Protein AF-A0AA36G6K1-F1 (afdb_monomer_lite)

Organism: NCBI:txid96644

InterPro domains:
  IPR006600 HTH CenpB-type DNA-binding domain [SM00674] (149-211)

Secondary structure (DSSP, 8-state):
--HHHHHHHHHHHH------PPPPHHHHHHHHHHHHHHHHHHTT-EEEEEEEE---S------TT--TT----------STTEEEETTEEEEHHHHHHHHHHHH-STTSS--HHHHHHH-TT--SHHHHHHHHHHHH-HHHHHHHHHHHHHHHHHHHHHHHHHHTT----HHHHHHHHHHHIIIII--TT----HHHHHHHHHHHT--EEEEEEEEEHHHHHTHHHHHHHHHHHHHHHHHHHHHTTS-PPP--THHHHHHHHHHHHHHHHHHHHHTS-------

Structure (mmCIF, N/CA/C/O backbone):
data_AF-A0AA36G6K1-F1
#
_entry.id   AF-A0AA36G6K1-F1
#
loop_
_atom_site.group_PDB
_atom_site.id
_atom_site.type_symbol
_atom_site.label_atom_id
_atom_site.label_alt_id
_atom_site.label_comp_id
_atom_site.label_asym_id
_atom_site.label_entity_id
_atom_site.label_seq_id
_atom_site.pdbx_PDB_ins_code
_atom_site.Cartn_x
_atom_site.Cartn_y
_atom_site.Cartn_z
_atom_site.occupancy
_atom_site.B_iso_or_equiv
_atom_site.auth_seq_id
_atom_site.auth_comp_id
_atom_site.auth_asym_id
_atom_site.auth_atom_id
_atom_site.pdbx_PDB_model_num
ATOM 1 N N . MET A 1 1 ? -16.589 -18.012 19.004 1.00 60.47 1 MET A N 1
ATOM 2 C CA . MET A 1 1 ? -15.178 -17.792 19.412 1.00 60.47 1 MET A CA 1
ATOM 3 C C . MET A 1 1 ? -15.032 -18.172 20.880 1.00 60.47 1 MET A C 1
ATOM 5 O O . MET A 1 1 ? -15.949 -17.884 21.631 1.00 60.47 1 MET A O 1
ATOM 9 N N . SER A 1 2 ? -13.943 -18.830 21.296 1.00 74.25 2 SER A N 1
ATOM 10 C CA . SER A 1 2 ? -13.734 -19.207 22.708 1.00 74.25 2 SER A CA 1
ATOM 11 C C . SER A 1 2 ? -12.810 -18.200 23.392 1.00 74.25 2 SER A C 1
ATOM 13 O O . SER A 1 2 ? -11.667 -18.039 22.963 1.00 74.25 2 SER A O 1
ATOM 15 N N . ALA A 1 3 ? -13.283 -17.553 24.462 1.00 76.06 3 ALA A N 1
ATOM 16 C CA . ALA A 1 3 ? -12.512 -16.568 25.227 1.00 76.06 3 ALA A CA 1
ATOM 17 C C . ALA A 1 3 ? -11.201 -17.151 25.783 1.00 76.06 3 ALA A C 1
ATOM 19 O O . ALA A 1 3 ? -10.181 -16.467 25.853 1.00 76.06 3 ALA A O 1
ATOM 20 N N . ARG A 1 4 ? -11.206 -18.449 26.103 1.00 78.56 4 ARG A N 1
ATOM 21 C CA . ARG A 1 4 ? -10.038 -19.185 26.597 1.00 78.56 4 ARG A CA 1
ATOM 22 C C . ARG A 1 4 ? -8.901 -19.248 25.574 1.00 78.56 4 ARG A C 1
ATOM 24 O O . ARG A 1 4 ? -7.759 -19.003 25.937 1.00 78.56 4 ARG A O 1
ATOM 31 N N . LYS A 1 5 ? -9.218 -19.475 24.294 1.00 80.88 5 LYS A N 1
ATOM 32 C CA . LYS A 1 5 ? -8.217 -19.477 23.210 1.00 80.88 5 LYS A CA 1
ATOM 33 C C . LYS A 1 5 ? -7.595 -18.092 22.992 1.00 80.88 5 LYS A C 1
ATOM 35 O O . LYS A 1 5 ? -6.415 -17.992 22.677 1.00 80.88 5 LYS A O 1
ATOM 40 N N . ILE A 1 6 ? -8.379 -17.027 23.177 1.00 81.12 6 ILE A N 1
ATOM 41 C CA . ILE A 1 6 ? -7.889 -15.643 23.077 1.00 81.12 6 ILE A CA 1
ATOM 42 C C . ILE A 1 6 ? -6.927 -15.347 24.231 1.00 81.12 6 ILE A C 1
ATOM 44 O O . ILE A 1 6 ? -5.839 -14.830 24.001 1.00 81.12 6 ILE A O 1
ATOM 48 N N . LEU A 1 7 ? -7.295 -15.727 25.457 1.00 83.12 7 LEU A N 1
ATOM 49 C CA . LEU A 1 7 ? -6.427 -15.594 26.628 1.00 83.12 7 LEU A CA 1
ATOM 50 C C . LEU A 1 7 ? -5.113 -16.363 26.461 1.00 83.12 7 LEU A C 1
ATOM 52 O O . LEU A 1 7 ? -4.061 -15.809 26.751 1.00 83.12 7 LEU A O 1
ATOM 56 N N . GLU A 1 8 ? -5.151 -17.594 25.947 1.00 84.38 8 GLU A N 1
ATOM 57 C CA . GLU A 1 8 ? -3.937 -18.368 25.651 1.00 84.38 8 GLU A CA 1
ATOM 58 C C . GLU A 1 8 ? -3.030 -17.657 24.635 1.00 84.38 8 GLU A C 1
ATOM 60 O O . GLU A 1 8 ? -1.816 -17.602 24.830 1.00 84.38 8 GLU A O 1
ATOM 65 N N . SER A 1 9 ? -3.603 -17.055 23.586 1.00 83.00 9 SER A N 1
ATOM 66 C CA . SER A 1 9 ? -2.832 -16.276 22.610 1.00 83.00 9 SER A CA 1
ATOM 67 C C . SER A 1 9 ? -2.217 -15.017 23.226 1.00 83.00 9 SER A C 1
ATOM 69 O O . SER A 1 9 ? -1.042 -14.744 23.001 1.00 83.00 9 SER A O 1
ATOM 71 N N . LEU A 1 10 ? -2.981 -14.276 24.035 1.00 83.75 10 LEU A N 1
ATOM 72 C CA . LEU A 1 10 ? -2.497 -13.067 24.708 1.00 83.75 10 LEU A CA 1
ATOM 73 C C . LEU A 1 10 ? -1.396 -13.385 25.724 1.00 83.75 10 LEU A C 1
ATOM 75 O O . LEU A 1 10 ? -0.400 -12.675 25.790 1.00 83.75 10 LEU A O 1
ATOM 79 N N . VAL A 1 11 ? -1.533 -14.475 26.483 1.00 87.06 11 VAL A N 1
ATOM 80 C CA . VAL A 1 11 ? -0.487 -14.938 27.407 1.00 87.06 11 VAL A CA 1
ATOM 81 C C . VAL A 1 11 ? 0.770 -15.355 26.643 1.00 87.06 11 VAL A C 1
ATOM 83 O O . VAL A 1 11 ? 1.875 -15.098 27.109 1.00 87.06 11 VAL A O 1
ATOM 86 N N . ARG A 1 12 ? 0.634 -15.956 25.454 1.00 83.94 12 ARG A N 1
ATOM 87 C CA . ARG A 1 12 ? 1.785 -16.285 24.601 1.00 83.94 12 ARG A CA 1
ATOM 88 C C . ARG A 1 12 ? 2.519 -15.037 24.105 1.00 83.94 12 ARG A C 1
ATOM 90 O O . ARG A 1 12 ? 3.733 -15.076 23.951 1.00 83.94 12 ARG A O 1
ATOM 97 N N . GLU A 1 13 ? 1.786 -13.967 23.825 1.00 84.50 13 GLU A N 1
ATOM 98 C CA . GLU A 1 13 ? 2.323 -12.745 23.221 1.00 84.50 13 GLU A CA 1
ATOM 99 C C . GLU A 1 13 ? 2.890 -11.764 24.256 1.00 84.50 13 GLU A C 1
ATOM 101 O O . GLU A 1 13 ? 3.957 -11.195 24.045 1.00 84.50 13 GLU A O 1
ATOM 106 N N . PHE A 1 14 ? 2.220 -11.616 25.400 1.00 83.44 14 PHE A N 1
ATOM 107 C CA . PHE A 1 14 ? 2.573 -10.643 26.440 1.00 83.44 14 PHE A CA 1
ATOM 108 C C . PHE A 1 14 ? 3.149 -11.275 27.718 1.00 83.44 14 PHE A C 1
ATOM 110 O O . PHE A 1 14 ? 3.616 -10.557 28.601 1.00 83.44 14 PHE A O 1
ATOM 117 N N . GLY A 1 15 ? 3.144 -12.607 27.828 1.00 82.38 15 GLY A N 1
ATOM 118 C CA . GLY A 1 15 ? 3.624 -13.334 29.002 1.00 82.38 15 GLY A CA 1
ATOM 119 C C . GLY A 1 15 ? 2.689 -13.247 30.213 1.00 82.38 15 GLY A C 1
ATOM 120 O O . GLY A 1 15 ? 1.546 -12.793 30.134 1.00 82.38 15 GLY A O 1
ATOM 121 N N . THR A 1 16 ? 3.181 -13.708 31.364 1.00 80.06 16 THR A N 1
ATOM 122 C CA . THR A 1 16 ? 2.502 -13.583 32.663 1.00 80.06 16 THR A CA 1
ATOM 123 C C . THR A 1 16 ? 3.294 -12.664 33.579 1.00 80.06 16 THR A C 1
ATOM 125 O O . THR A 1 16 ? 4.510 -12.819 33.699 1.00 80.06 16 THR A O 1
ATOM 128 N N . ALA A 1 17 ? 2.614 -11.754 34.276 1.00 71.50 17 ALA A N 1
ATOM 129 C CA . ALA A 1 17 ? 3.252 -10.951 35.313 1.00 71.50 17 ALA A CA 1
ATOM 130 C C . ALA A 1 17 ? 3.725 -11.851 36.470 1.00 71.50 17 ALA A C 1
ATOM 132 O O . ALA A 1 17 ? 2.964 -12.677 36.972 1.00 71.50 17 ALA A O 1
ATOM 133 N N . THR A 1 18 ? 4.985 -11.695 36.878 1.00 62.59 18 THR A N 1
ATOM 134 C CA . THR A 1 18 ? 5.615 -12.423 37.996 1.00 62.59 18 THR A CA 1
ATOM 135 C C . THR A 1 18 ? 5.615 -11.625 39.302 1.00 62.59 18 THR A C 1
ATOM 137 O O . THR A 1 18 ? 5.907 -12.181 40.360 1.00 62.59 18 THR A O 1
ATOM 140 N N . SER A 1 19 ? 5.277 -10.334 39.256 1.00 63.56 19 SER A N 1
ATOM 141 C CA . SER A 1 19 ? 5.154 -9.476 40.432 1.00 63.56 19 SER A CA 1
ATOM 142 C C . SER A 1 19 ? 3.750 -9.577 41.039 1.00 63.56 19 SER A C 1
ATOM 144 O O . SER A 1 19 ? 2.744 -9.369 40.366 1.00 63.56 19 SER A O 1
ATOM 146 N N . ASN A 1 20 ? 3.677 -9.838 42.348 1.00 64.94 20 ASN A N 1
ATOM 147 C CA . ASN A 1 20 ? 2.440 -9.780 43.146 1.00 64.94 20 ASN A CA 1
ATOM 148 C C . ASN A 1 20 ? 1.990 -8.331 43.436 1.00 64.94 20 ASN A C 1
ATOM 150 O O . ASN A 1 20 ? 1.343 -8.065 44.451 1.00 64.94 20 ASN A O 1
ATOM 154 N N . GLU A 1 21 ? 2.357 -7.372 42.586 1.00 73.88 21 GLU A N 1
ATOM 155 C CA . GLU A 1 21 ? 1.908 -5.994 42.743 1.00 73.88 21 GLU A CA 1
ATOM 156 C C . GLU A 1 21 ? 0.415 -5.897 42.442 1.00 73.88 21 GLU A C 1
ATOM 158 O O . GLU A 1 21 ? -0.101 -6.424 41.454 1.00 73.88 21 GLU A O 1
ATOM 163 N N . SER A 1 22 ? -0.308 -5.224 43.334 1.00 77.56 22 SER A N 1
ATOM 164 C CA . SER A 1 22 ? -1.728 -4.982 43.143 1.00 77.56 22 SER A CA 1
ATOM 165 C C . SER A 1 22 ? -1.943 -4.097 41.919 1.00 77.56 22 SER A C 1
ATOM 167 O O . SER A 1 22 ? -1.346 -3.025 41.826 1.00 77.56 22 SER A O 1
ATOM 169 N N . LEU A 1 23 ? -2.856 -4.510 41.037 1.00 82.06 23 LEU A N 1
ATOM 170 C CA . LEU A 1 23 ? -3.280 -3.718 39.883 1.00 82.06 23 LEU A CA 1
ATOM 171 C C . LEU A 1 23 ? -3.649 -2.295 40.310 1.00 82.06 23 LEU A C 1
ATOM 173 O O . LEU A 1 23 ? -4.459 -2.087 41.220 1.00 82.06 23 LEU A O 1
ATOM 177 N N . THR A 1 24 ? -3.121 -1.312 39.594 1.00 88.06 24 THR A N 1
ATOM 178 C CA . THR A 1 24 ? -3.544 0.076 39.737 1.00 88.06 24 THR A CA 1
ATOM 179 C C . THR A 1 24 ? -5.027 0.221 39.387 1.00 88.06 24 THR A C 1
ATOM 181 O O . THR A 1 24 ? -5.625 -0.592 38.676 1.00 88.06 24 THR A O 1
ATOM 184 N N . ARG A 1 25 ? -5.661 1.313 39.829 1.00 81.19 25 ARG A N 1
ATOM 185 C CA . ARG A 1 25 ? -7.078 1.584 39.522 1.00 81.19 25 ARG A CA 1
ATOM 186 C C . ARG A 1 25 ? -7.368 1.590 38.013 1.00 81.19 25 ARG A C 1
ATOM 188 O O . ARG A 1 25 ? -8.427 1.118 37.596 1.00 81.19 25 ARG A O 1
ATOM 195 N N . LYS A 1 26 ? -6.446 2.116 37.196 1.00 84.62 26 LYS A N 1
ATOM 196 C CA . LYS A 1 26 ? -6.579 2.141 35.730 1.00 84.62 26 LYS A CA 1
ATOM 197 C C . LYS A 1 26 ? -6.502 0.729 35.147 1.00 84.62 26 LYS A C 1
ATOM 199 O O . LYS A 1 26 ? -7.375 0.361 34.366 1.00 84.62 26 LYS A O 1
ATOM 204 N N . GLU A 1 27 ? -5.542 -0.079 35.589 1.00 84.19 27 GLU A N 1
ATOM 205 C CA . GLU A 1 27 ? -5.388 -1.470 35.146 1.00 84.19 27 GLU A CA 1
ATOM 206 C C . GLU A 1 27 ? -6.561 -2.348 35.589 1.00 84.19 27 GLU A C 1
ATOM 208 O O . GLU A 1 27 ? -7.079 -3.125 34.795 1.00 84.19 27 GLU A O 1
ATOM 213 N N . ALA A 1 28 ? -7.059 -2.184 36.817 1.00 82.62 28 ALA A N 1
ATOM 214 C CA . ALA A 1 28 ? -8.242 -2.897 37.292 1.00 82.62 28 ALA A CA 1
ATOM 215 C C . ALA A 1 28 ? -9.500 -2.531 36.483 1.00 82.62 28 ALA A C 1
ATOM 217 O O . ALA A 1 28 ? -10.314 -3.404 36.177 1.00 82.62 28 ALA A O 1
ATOM 218 N N . THR A 1 29 ? -9.646 -1.255 36.103 1.00 80.50 29 THR A N 1
ATOM 219 C CA . THR A 1 29 ? -10.744 -0.788 35.241 1.00 80.50 29 THR A CA 1
ATOM 220 C C . THR A 1 29 ? -10.632 -1.392 33.842 1.00 80.50 29 THR A C 1
ATOM 222 O O . THR A 1 29 ? -11.611 -1.941 33.337 1.00 80.50 29 THR A O 1
ATOM 225 N N . LEU A 1 30 ? -9.435 -1.364 33.250 1.00 84.19 30 LEU A N 1
ATOM 226 C CA . LEU A 1 30 ? -9.161 -1.954 31.941 1.00 84.19 30 LEU A CA 1
ATOM 227 C C . LEU A 1 30 ? -9.394 -3.470 31.943 1.00 84.19 30 LEU A C 1
ATOM 229 O O . LEU A 1 30 ? -10.099 -3.978 31.078 1.00 84.19 30 LEU A O 1
ATOM 233 N N . ARG A 1 31 ? -8.892 -4.183 32.959 1.00 84.50 31 ARG A N 1
ATOM 234 C CA . ARG A 1 31 ? -9.125 -5.618 33.171 1.00 84.50 31 ARG A CA 1
ATOM 235 C C . ARG A 1 31 ? -10.614 -5.929 33.242 1.00 84.50 31 ARG A C 1
ATOM 237 O O . ARG A 1 31 ? -11.079 -6.844 32.573 1.00 84.50 31 ARG A O 1
ATOM 244 N N . ASN A 1 32 ? -11.368 -5.190 34.059 1.00 82.06 32 ASN A N 1
ATOM 245 C CA . ASN A 1 32 ? -12.806 -5.412 34.207 1.00 82.06 32 ASN A CA 1
ATOM 246 C C . ASN A 1 32 ? -13.545 -5.177 32.884 1.00 82.06 32 ASN A C 1
ATOM 248 O O . ASN A 1 32 ? -14.431 -5.957 32.538 1.00 82.06 32 ASN A O 1
ATOM 252 N N . TRP A 1 33 ? -13.155 -4.142 32.137 1.00 79.88 33 TRP A N 1
ATOM 253 C CA . TRP A 1 33 ? -13.694 -3.866 30.811 1.00 79.88 33 TRP A CA 1
ATOM 254 C C . TRP A 1 33 ? -13.369 -4.995 29.821 1.00 79.88 33 TRP A C 1
ATOM 256 O O . TRP A 1 33 ? -14.292 -5.555 29.234 1.00 79.88 33 TRP A O 1
ATOM 266 N N . MET A 1 34 ? -12.104 -5.415 29.706 1.00 82.81 34 MET A N 1
ATOM 267 C CA . MET A 1 34 ? -11.683 -6.525 28.837 1.00 82.81 34 MET A CA 1
ATOM 268 C C . MET A 1 34 ? -12.390 -7.837 29.197 1.00 82.81 34 MET A C 1
ATOM 270 O O . MET A 1 34 ? -12.892 -8.533 28.320 1.00 82.81 34 MET A O 1
ATOM 274 N N . ALA A 1 35 ? -12.504 -8.158 30.488 1.00 82.06 35 ALA A N 1
ATOM 275 C CA . ALA A 1 35 ? -13.206 -9.350 30.961 1.00 82.06 35 ALA A CA 1
ATOM 276 C C . ALA A 1 35 ? -14.718 -9.304 30.682 1.00 82.06 35 ALA A C 1
ATOM 278 O O . ALA A 1 35 ? -15.352 -10.350 30.532 1.00 82.06 35 ALA A O 1
ATOM 279 N N . ALA A 1 36 ? -15.324 -8.115 30.646 1.00 77.75 36 ALA A N 1
ATOM 280 C CA . ALA A 1 36 ? -16.708 -7.953 30.213 1.00 77.75 36 ALA A CA 1
ATOM 281 C C . ALA A 1 36 ? -16.837 -8.167 28.696 1.00 77.75 36 ALA A C 1
ATOM 283 O O . ALA A 1 36 ? -17.704 -8.924 28.271 1.00 77.75 36 ALA A O 1
ATOM 284 N N . GLN A 1 37 ? -15.932 -7.591 27.895 1.00 78.12 37 GLN A N 1
ATOM 285 C CA . GLN A 1 37 ? -15.933 -7.780 26.440 1.00 78.12 37 GLN A CA 1
ATOM 286 C C . GLN A 1 37 ? -15.724 -9.248 26.053 1.00 78.12 37 GLN A C 1
ATOM 288 O O . GLN A 1 37 ? -16.501 -9.790 25.276 1.00 78.12 37 GLN A O 1
ATOM 293 N N . LEU A 1 38 ? -14.736 -9.933 26.637 1.00 80.44 38 LEU A N 1
ATOM 294 C CA . LEU A 1 38 ? -14.458 -11.344 26.340 1.00 80.44 38 LEU A CA 1
ATOM 295 C C . LEU A 1 38 ? -15.648 -12.260 26.657 1.00 80.44 38 LEU A C 1
ATOM 297 O O . LEU A 1 38 ? -15.920 -13.188 25.896 1.00 80.44 38 LEU A O 1
ATOM 301 N N . ARG A 1 39 ? -16.390 -11.974 27.735 1.00 79.38 39 ARG A N 1
ATOM 302 C CA . ARG A 1 39 ? -17.636 -12.687 28.054 1.00 79.38 39 ARG A CA 1
ATOM 303 C C . ARG A 1 39 ? -18.704 -12.451 26.994 1.00 79.38 39 ARG A C 1
ATOM 305 O O . ARG A 1 39 ? -19.318 -13.398 26.527 1.00 79.38 39 ARG A O 1
ATOM 312 N N . GLU A 1 40 ? -18.902 -11.211 26.567 1.00 71.44 40 GLU A N 1
ATOM 313 C CA . GLU A 1 40 ? -19.865 -10.896 25.508 1.00 71.44 40 GLU A CA 1
ATOM 314 C C . GLU A 1 40 ? -19.470 -11.509 24.142 1.00 71.44 40 GLU A C 1
ATOM 316 O O . GLU A 1 40 ? -20.351 -11.924 23.385 1.00 71.44 40 GLU A O 1
ATOM 321 N N . VAL A 1 41 ? -18.167 -11.647 23.839 1.00 71.62 41 VAL A N 1
ATOM 322 C CA . VAL A 1 41 ? -17.667 -12.342 22.630 1.00 71.62 41 VAL A CA 1
ATOM 323 C C . VAL A 1 41 ? -18.002 -13.833 22.678 1.00 71.62 41 VAL A C 1
ATOM 325 O O . VAL A 1 41 ? -18.381 -14.409 21.658 1.00 71.62 41 VAL A O 1
ATOM 328 N N . GLU A 1 42 ? -17.885 -14.466 23.847 1.00 72.62 42 GLU A N 1
ATOM 329 C CA . GLU A 1 42 ? -18.222 -15.881 24.041 1.00 72.62 42 GLU A CA 1
ATOM 330 C C . GLU A 1 42 ? -19.701 -16.158 23.730 1.00 72.62 42 GLU A C 1
ATOM 332 O O . GLU A 1 42 ? -20.025 -17.139 23.061 1.00 72.62 42 GLU A O 1
ATOM 337 N N . TYR A 1 43 ? -20.588 -15.224 24.085 1.00 71.56 43 TYR A N 1
ATOM 338 C CA . TYR A 1 43 ? -22.007 -15.271 23.717 1.00 71.56 43 TYR A CA 1
ATOM 339 C C . TYR A 1 43 ? -22.310 -14.814 22.281 1.00 71.56 43 TYR A C 1
ATOM 341 O O . TYR A 1 43 ? -23.479 -14.733 21.907 1.00 71.56 43 TYR A O 1
ATOM 349 N N . SER A 1 44 ? -21.293 -14.505 21.466 1.00 60.81 44 SER A N 1
ATOM 350 C CA . SER A 1 44 ? -21.447 -13.924 20.118 1.00 60.81 44 SER A CA 1
ATOM 351 C C . SER A 1 44 ? -22.354 -12.679 20.111 1.00 60.81 44 SER A C 1
ATOM 353 O O . SER A 1 44 ? -23.095 -12.425 19.165 1.00 60.81 44 SER A O 1
ATOM 355 N N . SER A 1 45 ? -22.318 -11.917 21.210 1.00 61.16 45 SER A N 1
ATOM 356 C CA . SER A 1 45 ? -23.220 -10.804 21.534 1.00 61.16 45 SER A CA 1
ATOM 357 C C . SER A 1 45 ? -22.588 -9.444 21.220 1.00 61.16 45 SER A C 1
ATOM 359 O O . SER A 1 45 ? -23.143 -8.410 21.576 1.00 61.16 45 SER A O 1
ATOM 361 N N . LEU A 1 46 ? -21.444 -9.408 20.534 1.00 58.44 46 LEU A N 1
ATOM 362 C CA . LEU A 1 46 ? -20.760 -8.178 20.134 1.00 58.44 46 LEU A CA 1
ATOM 363 C C . LEU A 1 46 ? -20.738 -8.028 18.618 1.00 58.44 46 LEU A C 1
ATOM 365 O O . LEU A 1 46 ? -20.443 -8.974 17.891 1.00 58.44 46 LEU A O 1
ATOM 369 N N . THR A 1 47 ? -21.016 -6.812 18.168 1.00 56.44 47 THR A N 1
ATOM 370 C CA . THR A 1 47 ? -20.887 -6.360 16.782 1.00 56.44 47 THR A CA 1
ATOM 371 C C . THR A 1 47 ? -20.105 -5.054 16.765 1.00 56.44 47 THR A C 1
ATOM 373 O O . THR A 1 47 ? -20.240 -4.230 17.671 1.00 56.44 47 THR A O 1
ATOM 376 N N . CYS A 1 48 ? -19.285 -4.852 15.740 1.00 53.53 48 CYS A N 1
ATOM 377 C CA . CYS A 1 48 ? -18.574 -3.593 15.550 1.00 53.53 48 CYS A CA 1
ATOM 378 C C . CYS A 1 48 ? -19.374 -2.712 14.595 1.00 53.53 48 CYS A C 1
ATOM 380 O O . CYS A 1 48 ? -19.707 -3.144 13.493 1.00 53.53 48 CYS A O 1
ATOM 382 N N . GLU A 1 49 ? -19.663 -1.485 15.014 1.00 48.88 49 GLU A N 1
ATOM 383 C CA . GLU A 1 49 ? -20.060 -0.427 14.094 1.00 48.88 49 GLU A CA 1
ATOM 384 C C . GLU A 1 49 ? -18.786 0.081 13.416 1.00 48.88 49 GLU A C 1
ATOM 386 O O . GLU A 1 49 ? -17.849 0.566 14.063 1.00 48.88 49 GLU A O 1
ATOM 391 N N . THR A 1 50 ? -18.736 -0.102 12.103 1.00 45.88 50 THR A N 1
ATOM 392 C CA . THR A 1 50 ? -17.691 0.439 11.241 1.00 45.88 50 THR A CA 1
ATOM 393 C C . THR A 1 50 ? -18.304 1.506 10.361 1.00 45.88 50 THR A C 1
ATOM 395 O O . THR A 1 50 ? -19.244 1.226 9.621 1.00 45.88 50 THR A O 1
ATOM 398 N N . GLU A 1 51 ? -17.755 2.710 10.429 1.00 50.25 51 GLU A N 1
ATOM 399 C CA . GLU A 1 51 ? -18.002 3.725 9.415 1.00 50.25 51 GLU A CA 1
ATOM 400 C C . GLU A 1 51 ? -17.059 3.435 8.247 1.00 50.25 51 GLU A C 1
ATOM 402 O O . GLU A 1 51 ? -15.842 3.309 8.427 1.00 50.25 51 GLU A O 1
ATOM 407 N N . GLU A 1 52 ? -17.632 3.259 7.060 1.00 50.12 52 GLU A N 1
ATOM 408 C CA . GLU A 1 52 ? -16.862 3.228 5.824 1.00 50.12 52 GLU A CA 1
ATOM 409 C C . GLU A 1 52 ? -16.627 4.677 5.409 1.00 50.12 52 GLU A C 1
ATOM 411 O O . GLU A 1 52 ? -17.570 5.397 5.078 1.00 50.12 52 GLU A O 1
ATOM 416 N N . GLU A 1 53 ? -15.373 5.124 5.458 1.00 53.94 53 GLU A N 1
ATOM 417 C CA . GLU A 1 53 ? -15.017 6.393 4.836 1.00 53.94 53 GLU A CA 1
ATOM 418 C C . GLU A 1 53 ? -15.084 6.183 3.324 1.00 53.94 53 GLU A C 1
ATOM 420 O O . GLU A 1 53 ? -14.227 5.544 2.706 1.00 53.94 53 GLU A O 1
ATOM 425 N N . GLN A 1 54 ? -16.167 6.677 2.730 1.00 45.94 54 GLN A N 1
ATOM 426 C CA . GLN A 1 54 ? -16.303 6.758 1.290 1.00 45.94 54 GLN A CA 1
ATOM 427 C C . GLN A 1 54 ? -15.281 7.784 0.812 1.00 45.94 54 GLN A C 1
ATOM 429 O O . GLN A 1 54 ? -15.328 8.934 1.248 1.00 45.94 54 GLN A O 1
ATOM 434 N N . PHE A 1 55 ? -14.355 7.371 -0.055 1.00 49.47 55 PHE A N 1
ATOM 435 C CA . PHE A 1 55 ? -13.398 8.279 -0.680 1.00 49.47 55 PHE A CA 1
ATOM 436 C C . PHE A 1 55 ? -14.179 9.387 -1.406 1.00 49.47 55 PHE A C 1
ATOM 438 O O . PHE A 1 55 ? -14.661 9.172 -2.513 1.00 49.47 55 PHE A O 1
ATOM 445 N N . HIS A 1 56 ? -14.375 10.538 -0.762 1.00 44.66 56 HIS A N 1
ATOM 446 C CA . HIS A 1 56 ? -14.860 11.734 -1.435 1.00 44.66 56 HIS A CA 1
ATOM 447 C C . HIS A 1 56 ? -13.707 12.244 -2.294 1.00 44.66 56 HIS A C 1
ATOM 449 O O . HIS A 1 56 ? -12.585 12.384 -1.809 1.00 44.66 56 HIS A O 1
ATOM 455 N N . ASP A 1 57 ? -13.979 12.516 -3.568 1.00 49.59 57 ASP A N 1
ATOM 456 C CA . ASP A 1 57 ? -13.004 13.070 -4.516 1.00 49.59 57 ASP A CA 1
ATOM 457 C C . ASP A 1 57 ? -12.630 14.538 -4.211 1.00 49.59 57 ASP A C 1
ATOM 459 O O . ASP A 1 57 ? -11.990 15.209 -5.015 1.00 49.59 57 ASP A O 1
ATOM 463 N N . GLU A 1 58 ? -12.993 15.033 -3.029 1.00 45.78 58 GLU A N 1
ATOM 464 C CA . GLU A 1 58 ? -12.756 16.393 -2.566 1.00 45.78 58 GLU A CA 1
ATOM 465 C C . GLU A 1 58 ? -11.669 16.398 -1.482 1.00 45.78 58 GLU A C 1
ATOM 467 O O . GLU A 1 58 ? -11.942 16.564 -0.295 1.00 45.78 58 GLU A O 1
ATOM 472 N N . MET A 1 59 ? -10.411 16.200 -1.881 1.00 43.94 59 MET A N 1
ATOM 473 C CA . MET A 1 59 ? -9.290 16.775 -1.135 1.00 43.94 59 MET A CA 1
ATOM 474 C C . MET A 1 59 ? -8.107 17.066 -2.064 1.00 43.94 59 MET A C 1
ATOM 476 O O . MET A 1 59 ? -7.754 16.252 -2.916 1.00 43.94 59 MET A O 1
ATOM 480 N N . GLU A 1 60 ? -7.588 18.278 -1.881 1.00 47.56 60 GLU A N 1
ATOM 481 C CA . GLU A 1 60 ? -6.548 19.004 -2.611 1.00 47.56 60 GLU A CA 1
ATOM 482 C C . GLU A 1 60 ? -5.292 18.212 -2.984 1.00 47.56 60 GLU A C 1
ATOM 484 O O . GLU A 1 60 ? -4.879 17.293 -2.282 1.00 47.56 60 GLU A O 1
ATOM 489 N N . GLU A 1 61 ? -4.706 18.662 -4.101 1.00 43.97 61 GLU A N 1
ATOM 490 C CA . GLU A 1 61 ? -3.348 18.415 -4.596 1.00 43.97 61 GLU A CA 1
ATOM 491 C C . GLU A 1 61 ? -2.785 17.035 -4.247 1.00 43.97 61 GLU A C 1
ATOM 493 O O . GLU A 1 61 ? -2.058 16.826 -3.277 1.00 43.97 61 GLU A O 1
ATOM 498 N N . VAL A 1 62 ? -3.109 16.079 -5.122 1.00 42.66 62 VAL A N 1
ATOM 499 C CA . VAL A 1 62 ? -2.323 14.858 -5.287 1.00 42.66 62 VAL A CA 1
ATOM 500 C C . VAL A 1 62 ? -0.864 15.284 -5.403 1.00 42.66 62 VAL A C 1
ATOM 502 O O . VAL A 1 62 ? -0.522 15.987 -6.352 1.00 42.66 62 VAL A O 1
ATOM 505 N N . ASP A 1 63 ? -0.030 14.875 -4.442 1.00 41.62 63 ASP A N 1
ATOM 506 C CA . ASP A 1 63 ? 1.422 14.985 -4.556 1.00 41.62 63 ASP A CA 1
ATOM 507 C C . ASP A 1 63 ? 1.823 14.608 -5.990 1.00 41.62 63 ASP A C 1
ATOM 509 O O . ASP A 1 63 ? 1.531 13.495 -6.443 1.00 41.62 63 ASP A O 1
ATOM 513 N N . ASP A 1 64 ? 2.548 15.499 -6.672 1.00 44.72 64 ASP A N 1
ATOM 514 C CA . ASP A 1 64 ? 3.175 15.272 -7.989 1.00 44.72 64 ASP A CA 1
ATOM 515 C C . ASP A 1 64 ? 4.100 14.024 -8.006 1.00 44.72 64 ASP A C 1
ATOM 517 O O . ASP A 1 64 ? 4.656 13.649 -9.037 1.00 44.72 64 ASP A O 1
ATOM 521 N N . ASP A 1 65 ? 4.270 13.361 -6.857 1.00 45.91 65 ASP A N 1
ATOM 522 C CA . ASP A 1 65 ? 5.038 12.140 -6.644 1.00 45.91 65 ASP A CA 1
ATOM 523 C C . ASP A 1 65 ? 4.195 10.840 -6.694 1.00 45.91 65 ASP A C 1
ATOM 525 O O . ASP A 1 65 ? 4.743 9.735 -6.577 1.00 45.91 65 ASP A O 1
ATOM 529 N N . TRP A 1 66 ? 2.867 10.924 -6.882 1.00 53.31 66 TRP A N 1
ATOM 530 C CA . TRP A 1 66 ? 1.989 9.749 -6.989 1.00 53.31 66 TRP A CA 1
ATOM 531 C C . TRP A 1 66 ? 1.875 9.215 -8.432 1.00 53.31 66 TRP A C 1
ATOM 533 O O . TRP A 1 66 ? 0.923 9.469 -9.163 1.00 53.31 66 TRP A O 1
ATOM 543 N N . ASP A 1 67 ? 2.825 8.372 -8.844 1.00 50.88 67 ASP A N 1
ATOM 544 C CA . ASP A 1 67 ? 2.870 7.753 -10.187 1.00 50.88 67 ASP A CA 1
ATOM 545 C C . ASP A 1 67 ? 1.947 6.518 -10.376 1.00 50.88 67 ASP A C 1
ATOM 547 O O . ASP A 1 67 ? 2.237 5.618 -11.177 1.00 50.88 67 ASP A O 1
ATOM 551 N N . GLY A 1 68 ? 0.840 6.409 -9.636 1.00 51.09 68 GLY A N 1
ATOM 552 C CA . GLY A 1 68 ? -0.067 5.251 -9.711 1.00 51.09 68 GLY A CA 1
ATOM 553 C C . GLY A 1 68 ? -1.052 5.269 -10.891 1.00 51.09 68 GLY A C 1
ATOM 554 O O . GLY A 1 68 ? -1.864 4.354 -11.020 1.00 51.09 68 GLY A O 1
ATOM 555 N N . ALA A 1 69 ? -0.978 6.272 -11.771 1.00 42.94 69 ALA A N 1
ATOM 556 C CA . ALA A 1 69 ? -1.966 6.515 -12.826 1.00 42.94 69 ALA A CA 1
ATOM 557 C C . ALA A 1 69 ? -1.884 5.587 -14.060 1.00 42.94 69 ALA A C 1
ATOM 559 O O . ALA A 1 69 ? -2.711 5.708 -14.956 1.00 42.94 69 ALA A O 1
ATOM 560 N N . ASP A 1 70 ? -0.934 4.649 -14.142 1.00 42.97 70 ASP A N 1
ATOM 561 C CA . ASP A 1 70 ? -0.858 3.734 -15.294 1.00 42.97 70 ASP A CA 1
ATOM 562 C C . ASP A 1 70 ? -0.227 2.383 -14.930 1.00 42.97 70 ASP A C 1
ATOM 564 O O . ASP A 1 70 ? 0.947 2.105 -15.207 1.00 42.97 70 ASP A O 1
ATOM 568 N N . VAL A 1 71 ? -0.994 1.533 -14.251 1.00 40.84 71 VAL A N 1
ATOM 569 C CA . VAL A 1 71 ? -0.697 0.098 -14.185 1.00 40.84 71 VAL A CA 1
ATOM 570 C C . VAL A 1 71 ? -1.906 -0.641 -14.732 1.00 40.84 71 VAL A C 1
ATOM 572 O O . VAL A 1 71 ? -2.685 -1.248 -14.000 1.00 40.84 71 VAL A O 1
ATOM 575 N N . GLY A 1 72 ? -2.066 -0.562 -16.055 1.00 33.69 72 GLY A N 1
ATOM 576 C CA . GLY A 1 72 ? -2.856 -1.539 -16.782 1.00 33.69 72 GLY A CA 1
ATOM 577 C C . GLY A 1 72 ? -2.464 -2.938 -16.311 1.00 33.69 72 GLY A C 1
ATOM 578 O O . GLY A 1 72 ? -1.282 -3.297 -16.301 1.00 33.69 72 GLY A O 1
ATOM 579 N N . SER A 1 73 ? -3.474 -3.690 -15.864 1.00 46.25 73 SER A N 1
ATOM 580 C CA . SER A 1 73 ? -3.434 -5.144 -15.710 1.00 46.25 73 SER A CA 1
ATOM 581 C C . SER A 1 73 ? -2.552 -5.720 -16.813 1.00 46.25 73 SER A C 1
ATOM 583 O O . SER A 1 73 ? -2.787 -5.350 -17.955 1.00 46.25 73 SER A O 1
ATOM 585 N N . HIS A 1 74 ? -1.529 -6.515 -16.482 1.00 32.66 74 HIS A N 1
ATOM 586 C CA . HIS A 1 74 ? -1.002 -7.659 -17.247 1.00 32.66 74 HIS A CA 1
ATOM 587 C C . HIS A 1 74 ? 0.304 -8.163 -16.598 1.00 32.66 74 HIS A C 1
ATOM 589 O O . HIS A 1 74 ? 1.269 -7.417 -16.432 1.00 32.66 74 HIS A O 1
ATOM 595 N N . ASN A 1 75 ? 0.253 -9.450 -16.240 1.00 34.72 75 ASN A N 1
ATOM 596 C CA . ASN A 1 75 ? 1.287 -10.423 -15.874 1.00 34.72 75 ASN A CA 1
ATOM 597 C C . ASN A 1 75 ? 2.577 -9.950 -15.169 1.00 34.72 75 ASN A C 1
ATOM 599 O O . ASN A 1 75 ? 3.453 -9.295 -15.731 1.00 34.72 75 ASN A O 1
ATOM 603 N N . ASN A 1 76 ? 2.714 -10.411 -13.926 1.00 42.06 76 ASN A N 1
ATOM 604 C CA . ASN A 1 76 ? 3.847 -10.190 -13.039 1.00 42.06 76 ASN A CA 1
ATOM 605 C C . ASN A 1 76 ? 5.073 -11.002 -13.468 1.00 42.06 76 ASN A C 1
ATOM 607 O O . ASN A 1 76 ? 5.033 -12.228 -13.405 1.00 42.06 76 ASN A O 1
ATOM 611 N N . ASN A 1 77 ? 6.184 -10.322 -13.765 1.00 33.91 77 ASN A N 1
ATOM 612 C CA . ASN A 1 77 ? 7.516 -10.836 -13.433 1.00 33.91 77 ASN A CA 1
ATOM 613 C C . ASN A 1 77 ? 8.574 -9.715 -13.421 1.00 33.91 77 ASN A C 1
ATOM 615 O O . ASN A 1 77 ? 9.371 -9.605 -14.342 1.00 33.91 77 ASN A O 1
ATOM 619 N N . CYS A 1 78 ? 8.588 -8.846 -12.405 1.00 35.12 78 CYS A N 1
ATOM 620 C CA . CYS A 1 78 ? 9.637 -7.824 -12.267 1.00 35.12 78 CYS A CA 1
ATOM 621 C C 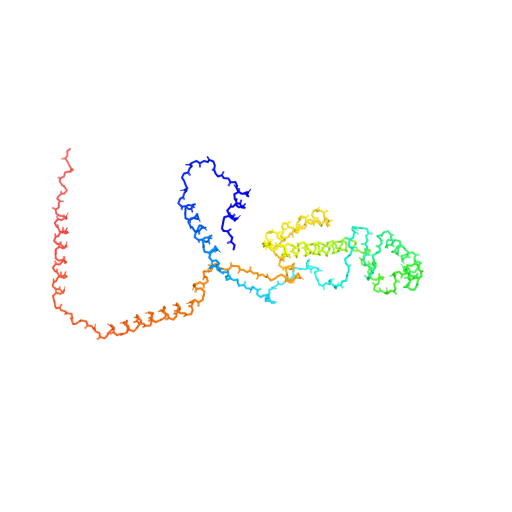. CYS A 1 78 ? 10.799 -8.367 -11.434 1.00 35.12 78 CYS A C 1
ATOM 623 O O . CYS A 1 78 ? 10.798 -8.285 -10.208 1.00 35.12 78 CYS A O 1
ATOM 625 N N . VAL A 1 79 ? 11.789 -8.929 -12.125 1.00 35.28 79 VAL A N 1
ATOM 626 C CA . VAL A 1 79 ? 13.097 -9.259 -11.561 1.00 35.28 79 VAL A CA 1
ATOM 627 C C . VAL A 1 79 ? 14.040 -8.109 -11.877 1.00 35.28 79 VAL A C 1
ATOM 629 O O . VAL A 1 79 ? 14.286 -7.856 -13.050 1.00 35.28 79 VAL A O 1
ATOM 632 N N . LEU A 1 80 ? 14.531 -7.484 -10.802 1.00 43.25 80 LEU A N 1
ATOM 633 C CA . LEU A 1 80 ? 15.770 -6.714 -10.639 1.00 43.25 80 LEU A CA 1
ATOM 634 C C . LEU A 1 80 ? 16.123 -5.668 -11.711 1.00 43.25 80 LEU A C 1
ATOM 636 O O . LEU A 1 80 ? 16.009 -5.884 -12.907 1.00 43.25 80 LEU A O 1
ATOM 640 N N . HIS A 1 81 ? 16.645 -4.550 -11.206 1.00 52.34 81 HIS A N 1
ATOM 641 C CA . HIS A 1 81 ? 17.364 -3.403 -11.792 1.00 52.34 81 HIS A CA 1
ATOM 642 C C . HIS A 1 81 ? 18.065 -3.492 -13.172 1.00 52.34 81 HIS A C 1
ATOM 644 O O . HIS A 1 81 ? 18.552 -2.469 -13.641 1.00 52.34 81 HIS A O 1
ATOM 650 N N . ASP A 1 82 ? 18.081 -4.635 -13.846 1.00 62.41 82 ASP A N 1
ATOM 651 C CA . ASP A 1 82 ? 18.674 -4.876 -15.154 1.00 62.41 82 ASP A CA 1
ATOM 652 C C . ASP A 1 82 ? 17.668 -4.978 -16.303 1.00 62.41 82 ASP A C 1
ATOM 654 O O . ASP A 1 82 ? 18.122 -5.134 -17.426 1.00 62.41 82 ASP A O 1
ATOM 658 N N . HIS A 1 83 ? 16.345 -4.910 -16.105 1.00 69.62 83 HIS A N 1
ATOM 659 C CA . HIS A 1 83 ? 15.382 -5.057 -17.212 1.00 69.62 83 HIS A CA 1
ATOM 660 C C . HIS A 1 83 ? 14.370 -3.906 -17.283 1.00 69.62 83 HIS A C 1
ATOM 662 O O . HIS A 1 83 ? 13.724 -3.537 -16.307 1.00 69.62 83 HIS A O 1
ATOM 668 N N . ILE A 1 84 ? 14.214 -3.340 -18.478 1.00 73.44 84 ILE A N 1
ATOM 669 C CA . ILE A 1 84 ? 13.335 -2.217 -18.799 1.00 73.44 84 ILE A CA 1
ATOM 670 C C . ILE A 1 84 ? 12.173 -2.722 -19.648 1.00 73.44 84 ILE A C 1
ATOM 672 O O . ILE A 1 84 ? 12.366 -3.382 -20.670 1.00 73.44 84 ILE A O 1
ATOM 676 N N . ARG A 1 85 ? 10.947 -2.370 -19.253 1.00 75.75 85 ARG A N 1
ATOM 677 C CA . ARG A 1 85 ? 9.738 -2.763 -19.980 1.00 75.75 85 ARG A CA 1
ATOM 678 C C . ARG A 1 85 ? 9.485 -1.860 -21.195 1.00 75.75 85 ARG A C 1
ATOM 680 O O . ARG A 1 85 ? 9.259 -0.656 -21.043 1.00 75.75 85 ARG A O 1
ATOM 687 N N . PHE A 1 86 ? 9.450 -2.445 -22.388 1.00 77.81 86 PHE A N 1
ATOM 688 C CA . PHE A 1 86 ? 8.955 -1.847 -23.635 1.00 77.81 86 PHE A CA 1
ATOM 689 C C . PHE A 1 86 ? 7.726 -2.644 -24.085 1.00 77.81 86 PHE A C 1
ATOM 691 O O . PHE A 1 86 ? 7.852 -3.829 -24.387 1.00 77.81 86 PHE A O 1
ATOM 698 N N . ASP A 1 87 ? 6.547 -2.014 -24.075 1.00 78.94 87 ASP A N 1
ATOM 699 C CA . ASP A 1 87 ? 5.240 -2.682 -24.187 1.00 78.94 87 ASP A CA 1
ATOM 700 C C . ASP A 1 87 ? 5.150 -3.920 -23.275 1.00 78.94 87 ASP A C 1
ATOM 702 O O . ASP A 1 87 ? 5.350 -3.806 -22.066 1.00 78.94 87 ASP A O 1
ATOM 706 N N . ASP A 1 88 ? 4.914 -5.106 -23.832 1.00 74.69 88 ASP A N 1
ATOM 707 C CA . ASP A 1 88 ? 4.824 -6.371 -23.093 1.00 74.69 88 ASP A CA 1
ATOM 708 C C . ASP A 1 88 ? 6.158 -7.112 -22.951 1.00 74.69 88 ASP A C 1
ATOM 710 O O . ASP A 1 88 ? 6.203 -8.242 -22.467 1.00 74.69 88 ASP A O 1
ATOM 714 N N . LYS A 1 89 ? 7.271 -6.495 -23.357 1.00 77.56 89 LYS A N 1
ATOM 715 C CA . LYS A 1 89 ? 8.595 -7.125 -23.331 1.00 77.56 89 LYS A CA 1
ATOM 716 C C . LYS A 1 89 ? 9.477 -6.515 -22.251 1.00 77.56 89 LYS A C 1
ATOM 718 O O . LYS A 1 89 ? 9.613 -5.296 -22.161 1.00 77.56 89 LYS A O 1
ATOM 723 N N . MET A 1 90 ? 10.137 -7.371 -21.475 1.00 76.88 90 MET A N 1
ATOM 724 C CA . MET A 1 90 ? 11.261 -6.976 -20.626 1.00 76.88 90 MET A CA 1
ATOM 725 C C . MET A 1 90 ? 12.563 -7.087 -21.405 1.00 76.88 90 MET A C 1
ATOM 727 O O . MET A 1 90 ? 12.908 -8.160 -21.890 1.00 76.88 90 MET A O 1
ATOM 731 N N . ILE A 1 91 ? 13.268 -5.965 -21.528 1.00 82.62 91 ILE A N 1
ATOM 732 C CA . ILE A 1 91 ? 14.509 -5.850 -22.288 1.00 82.62 91 ILE A CA 1
ATOM 733 C C . ILE A 1 91 ? 15.650 -5.541 -21.320 1.00 82.62 91 ILE A C 1
ATOM 735 O O . ILE A 1 91 ? 15.524 -4.586 -20.552 1.00 82.62 91 ILE A O 1
ATOM 739 N N . PRO A 1 92 ? 16.766 -6.283 -21.344 1.00 84.31 92 PRO A N 1
ATOM 740 C CA . PRO A 1 92 ? 17.881 -6.004 -20.455 1.00 84.31 92 PRO A CA 1
ATOM 741 C C . PRO A 1 92 ? 18.487 -4.612 -20.710 1.00 84.31 92 PRO A C 1
ATOM 743 O O . PRO A 1 92 ? 18.556 -4.137 -21.844 1.00 84.31 92 PRO A O 1
ATOM 746 N N . GLU A 1 93 ? 18.976 -3.952 -19.662 1.00 80.88 93 GLU A N 1
ATOM 747 C CA . GLU A 1 93 ? 19.514 -2.590 -19.679 1.00 80.88 93 GLU A CA 1
ATOM 748 C C . GLU A 1 93 ? 20.695 -2.480 -20.651 1.00 80.88 93 GLU A C 1
ATOM 750 O O . GLU A 1 93 ? 20.865 -1.475 -21.344 1.00 80.88 93 GLU A O 1
ATOM 755 N N . SER A 1 94 ? 21.490 -3.547 -20.741 1.00 82.56 94 SER A N 1
ATOM 756 C CA . SER A 1 94 ? 22.593 -3.685 -21.690 1.00 82.56 94 SER A CA 1
ATOM 757 C C . SER A 1 94 ? 22.113 -3.643 -23.144 1.00 82.56 94 SER A C 1
ATOM 759 O O . SER A 1 94 ? 22.747 -3.009 -23.990 1.00 82.56 94 SER A O 1
ATOM 761 N N . GLU A 1 95 ? 20.970 -4.254 -23.447 1.00 87.44 95 GLU A N 1
ATOM 762 C CA . GLU A 1 95 ? 20.366 -4.226 -24.775 1.00 87.44 95 GLU A CA 1
ATOM 763 C C . GLU A 1 95 ? 19.716 -2.869 -25.071 1.00 87.44 95 GLU A C 1
ATOM 765 O O . GLU A 1 95 ? 19.861 -2.356 -26.181 1.00 87.44 95 GLU A O 1
ATOM 770 N N . VAL A 1 96 ? 19.101 -2.226 -24.073 1.00 87.19 96 VAL A N 1
ATOM 771 C CA . VAL A 1 96 ? 18.579 -0.855 -24.207 1.00 87.19 96 VAL A CA 1
ATOM 772 C C . VAL A 1 96 ? 19.707 0.148 -24.463 1.00 87.19 96 VAL A C 1
ATOM 774 O O . VAL A 1 96 ? 19.576 0.996 -25.346 1.00 87.19 96 VAL A O 1
ATOM 777 N N . LYS A 1 97 ? 20.843 0.028 -23.765 1.00 85.31 97 LYS A N 1
ATOM 778 C CA . LYS A 1 97 ? 22.058 0.822 -24.026 1.00 85.31 97 LYS A CA 1
ATOM 779 C C . LYS A 1 97 ? 22.577 0.599 -25.443 1.00 85.31 97 LYS A C 1
ATOM 781 O O . LYS A 1 97 ? 22.754 1.561 -26.182 1.00 85.31 97 LYS A O 1
ATOM 786 N N . ARG A 1 98 ? 22.710 -0.662 -25.873 1.00 89.50 98 ARG A N 1
ATOM 787 C CA . ARG A 1 98 ? 23.112 -0.997 -27.251 1.00 89.50 98 ARG A CA 1
ATOM 788 C C . ARG A 1 98 ? 22.169 -0.401 -28.296 1.00 89.50 98 ARG A C 1
ATOM 790 O O . ARG A 1 98 ? 22.629 0.039 -29.351 1.00 89.50 98 ARG A O 1
ATOM 797 N N . ALA A 1 99 ? 20.864 -0.401 -28.030 1.00 90.12 99 ALA A N 1
ATOM 798 C CA . ALA A 1 99 ? 19.874 0.214 -28.904 1.00 90.12 99 ALA A CA 1
ATOM 799 C C . ALA A 1 99 ? 20.019 1.738 -28.941 1.00 90.12 99 ALA A C 1
ATOM 801 O O . ALA A 1 99 ? 19.975 2.324 -30.022 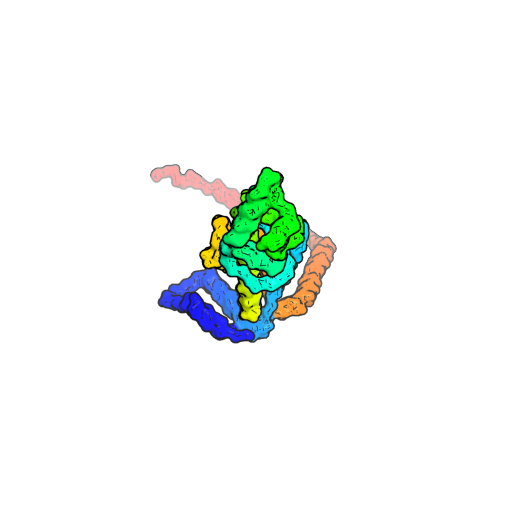1.00 90.12 99 ALA A O 1
ATOM 802 N N . LEU A 1 100 ? 20.260 2.375 -27.796 1.00 89.38 100 LEU A N 1
ATOM 803 C CA . LEU A 1 100 ? 20.477 3.816 -27.700 1.00 89.38 100 LEU A CA 1
ATOM 804 C C . LEU A 1 100 ? 21.757 4.264 -28.425 1.00 89.38 100 LEU A C 1
ATOM 806 O O . LEU A 1 100 ? 21.725 5.231 -29.189 1.00 89.38 100 LEU A O 1
ATOM 810 N N . ASP A 1 101 ? 22.858 3.538 -28.244 1.00 88.94 101 ASP A N 1
ATOM 811 C CA . ASP A 1 101 ? 24.129 3.810 -28.923 1.00 88.94 101 ASP A CA 1
ATOM 812 C C . ASP A 1 101 ? 23.980 3.629 -30.434 1.00 88.94 101 ASP A C 1
ATOM 814 O O . ASP A 1 101 ? 24.405 4.470 -31.231 1.00 88.94 101 ASP A O 1
ATOM 818 N N . TYR A 1 102 ? 23.287 2.567 -30.857 1.00 91.44 102 TYR A N 1
ATOM 819 C CA . TYR A 1 102 ? 22.985 2.364 -32.266 1.00 91.44 102 TYR A CA 1
ATOM 820 C C . TYR A 1 102 ? 22.105 3.485 -32.827 1.00 91.44 102 TYR A C 1
ATOM 822 O O . TYR A 1 102 ? 22.409 3.988 -33.909 1.00 91.44 102 TYR A O 1
ATOM 830 N N . TYR A 1 103 ? 21.080 3.920 -32.093 1.00 90.06 103 TYR A N 1
ATOM 831 C CA . TYR A 1 1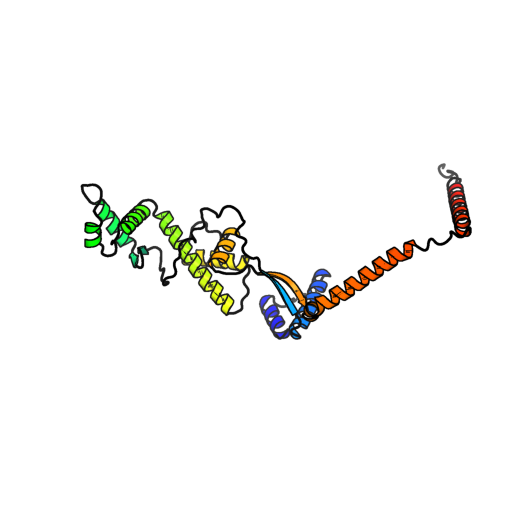03 ? 20.211 5.030 -32.482 1.00 90.06 103 TYR A CA 1
ATOM 832 C C . TYR A 1 103 ? 21.005 6.322 -32.717 1.00 90.06 103 TYR A C 1
ATOM 834 O O . TYR A 1 103 ? 20.771 6.992 -33.721 1.00 90.06 103 TYR A O 1
ATOM 842 N N . ARG A 1 104 ? 21.983 6.628 -31.852 1.00 87.94 104 ARG A N 1
ATOM 843 C CA . ARG A 1 104 ? 22.834 7.832 -31.925 1.00 87.94 104 ARG A CA 1
ATOM 844 C C . ARG A 1 104 ? 24.011 7.725 -32.901 1.00 87.94 104 ARG A C 1
ATOM 846 O O . ARG A 1 104 ? 24.558 8.738 -33.307 1.00 87.94 104 ARG A O 1
ATOM 853 N N . SER A 1 105 ? 24.385 6.520 -33.330 1.00 86.38 105 SER A N 1
ATOM 854 C CA . SER A 1 105 ? 25.547 6.288 -34.213 1.00 86.38 105 SER A CA 1
ATOM 855 C C . SER A 1 105 ? 25.389 6.753 -35.676 1.00 86.38 105 SER A C 1
ATOM 857 O O . SER A 1 105 ? 26.227 6.424 -36.517 1.00 86.38 105 SER A O 1
ATOM 859 N N . ALA A 1 106 ? 24.300 7.435 -36.042 1.00 85.94 106 ALA A N 1
ATOM 860 C CA . ALA A 1 106 ? 24.083 7.897 -37.414 1.00 85.94 106 ALA A CA 1
ATOM 861 C C . ALA A 1 106 ? 24.791 9.229 -37.687 1.00 85.94 106 ALA A C 1
ATOM 863 O O . ALA A 1 106 ? 24.734 10.141 -36.869 1.00 85.94 106 ALA A O 1
ATOM 864 N N . LYS A 1 107 ? 25.349 9.391 -38.897 1.00 74.12 107 LYS A N 1
ATOM 865 C CA . LYS A 1 107 ? 25.942 10.665 -39.351 1.00 74.12 107 LYS A CA 1
ATOM 866 C C . LYS A 1 107 ? 24.954 11.842 -39.327 1.00 74.12 107 LYS A C 1
ATOM 868 O O . LYS A 1 107 ? 25.373 12.969 -39.112 1.00 74.12 107 LYS A O 1
ATOM 873 N N . ASN A 1 108 ? 23.654 11.573 -39.479 1.00 74.75 108 ASN A N 1
ATOM 874 C CA . ASN A 1 108 ? 22.591 12.588 -39.511 1.00 74.75 108 ASN A CA 1
ATOM 875 C C . ASN A 1 108 ? 21.942 12.809 -38.124 1.00 74.75 108 ASN A C 1
ATOM 877 O O . ASN A 1 108 ? 20.794 13.234 -38.026 1.00 74.75 108 ASN A O 1
ATOM 881 N N . GLY A 1 109 ? 22.641 12.451 -37.043 1.00 77.25 109 GLY A N 1
ATOM 882 C CA . GLY A 1 109 ? 22.203 12.643 -35.658 1.00 77.25 109 GLY A CA 1
ATOM 883 C C . GLY A 1 109 ? 21.414 11.471 -35.068 1.00 77.25 109 GLY A C 1
ATOM 884 O O . GLY A 1 109 ? 21.677 11.080 -33.933 1.00 77.25 109 GLY A O 1
ATOM 885 N N . HIS A 1 110 ? 20.476 10.868 -35.807 1.00 85.31 110 HIS A N 1
ATOM 886 C CA . HIS A 1 110 ? 19.742 9.689 -35.326 1.00 85.31 110 HIS A CA 1
ATOM 887 C C . HIS A 1 110 ? 19.302 8.726 -36.436 1.00 85.31 110 HIS A C 1
ATOM 889 O O . HIS A 1 110 ? 19.144 9.106 -37.596 1.00 85.31 110 HIS A O 1
ATOM 895 N N . ARG A 1 111 ? 19.117 7.448 -36.084 1.00 87.44 111 ARG A N 1
ATOM 896 C CA . ARG A 1 111 ? 18.590 6.417 -36.994 1.00 87.44 111 ARG A CA 1
ATOM 897 C C . ARG A 1 111 ? 17.065 6.433 -37.038 1.00 87.44 111 ARG A C 1
ATOM 899 O O . ARG A 1 111 ? 16.404 6.669 -36.032 1.00 87.44 111 ARG A O 1
ATOM 906 N N . THR A 1 112 ? 16.507 6.119 -38.204 1.00 89.62 112 THR A N 1
ATOM 907 C CA . THR A 1 112 ? 15.055 6.003 -38.400 1.00 89.62 112 THR A CA 1
ATOM 908 C C . THR A 1 112 ? 14.483 4.781 -37.678 1.00 89.62 112 THR A C 1
ATOM 910 O O . THR A 1 112 ? 15.194 3.800 -37.440 1.00 89.62 112 THR A O 1
ATOM 913 N N . VAL A 1 113 ? 13.174 4.802 -37.390 1.00 88.12 113 VAL A N 1
ATOM 914 C CA . VAL A 1 113 ? 12.455 3.669 -36.773 1.00 88.12 113 VAL A CA 1
ATOM 915 C C . VAL A 1 113 ? 12.686 2.384 -37.570 1.00 88.12 113 VAL A C 1
ATOM 917 O O . VAL A 1 113 ? 13.071 1.378 -36.995 1.00 88.12 113 VAL A O 1
ATOM 920 N N . ARG A 1 114 ? 12.594 2.428 -38.907 1.00 89.25 114 ARG A N 1
ATOM 921 C CA . ARG A 1 114 ? 12.830 1.257 -39.772 1.00 89.25 114 ARG A CA 1
ATOM 922 C C . ARG A 1 114 ? 14.225 0.642 -39.593 1.00 89.25 114 ARG A C 1
ATOM 924 O O . ARG A 1 114 ? 14.360 -0.583 -39.557 1.00 89.25 114 ARG A O 1
ATOM 931 N N . ALA A 1 115 ? 15.261 1.471 -39.456 1.00 88.88 115 ALA A N 1
ATOM 932 C CA . ALA A 1 115 ? 16.620 0.988 -39.207 1.00 88.88 115 ALA A CA 1
ATOM 933 C C . ALA A 1 115 ? 16.751 0.385 -37.798 1.00 88.88 115 ALA A C 1
ATOM 935 O O . ALA A 1 115 ? 17.420 -0.633 -37.617 1.00 88.88 115 ALA A O 1
ATOM 936 N N . MET A 1 116 ? 16.068 0.977 -36.816 1.00 92.81 116 MET A N 1
ATOM 937 C CA . MET A 1 116 ? 16.000 0.462 -35.450 1.00 92.81 116 MET A CA 1
ATOM 938 C C . MET A 1 116 ? 15.279 -0.886 -35.383 1.00 92.81 116 MET A C 1
ATOM 940 O O . MET A 1 116 ? 15.851 -1.826 -34.846 1.00 92.81 116 MET A O 1
ATOM 944 N N . THR A 1 117 ? 14.103 -1.026 -35.999 1.00 91.62 117 THR A N 1
ATOM 945 C CA . THR A 1 117 ? 13.313 -2.270 -36.029 1.00 91.62 117 THR A CA 1
ATOM 946 C C . THR A 1 117 ? 14.073 -3.428 -36.671 1.00 91.62 117 THR A C 1
ATOM 948 O O . THR A 1 117 ? 13.974 -4.567 -36.218 1.00 91.62 117 THR A O 1
ATOM 951 N N . THR A 1 118 ? 14.875 -3.141 -37.703 1.00 91.25 118 THR A N 1
ATOM 952 C CA . THR A 1 118 ? 15.702 -4.151 -38.384 1.00 91.25 118 THR A CA 1
ATOM 953 C C . THR A 1 118 ? 16.727 -4.786 -37.435 1.00 91.25 118 THR A C 1
ATOM 955 O O . THR A 1 118 ? 16.938 -5.996 -37.484 1.00 91.25 118 THR A O 1
ATOM 958 N N . LYS A 1 119 ? 17.355 -3.991 -36.557 1.00 88.75 119 LYS A N 1
ATOM 959 C CA . LYS A 1 119 ? 18.410 -4.465 -35.642 1.00 88.75 119 LYS A CA 1
ATOM 960 C C . LYS A 1 119 ? 17.880 -4.863 -34.263 1.00 88.75 119 LYS A C 1
ATOM 962 O O . LYS A 1 119 ? 18.408 -5.782 -33.648 1.00 88.75 119 LYS A O 1
ATOM 967 N N . PHE A 1 120 ? 16.834 -4.192 -33.797 1.00 91.25 120 PHE A N 1
ATOM 968 C CA . PHE A 1 120 ? 16.184 -4.395 -32.508 1.00 91.25 120 PHE A CA 1
ATOM 969 C C . PHE A 1 120 ? 14.697 -4.632 -32.751 1.00 91.25 120 PHE A C 1
ATOM 971 O O . PHE A 1 120 ? 13.904 -3.694 -32.821 1.00 91.25 120 PHE A O 1
ATOM 978 N N . ARG A 1 121 ? 14.303 -5.904 -32.875 1.00 89.50 121 ARG A N 1
ATOM 979 C CA . ARG A 1 121 ? 12.922 -6.286 -33.229 1.00 89.50 121 ARG A CA 1
ATOM 980 C C . ARG A 1 121 ? 11.864 -5.840 -32.213 1.00 89.50 121 ARG A C 1
ATOM 982 O O . ARG A 1 121 ? 10.680 -5.849 -32.530 1.00 89.50 121 ARG A O 1
ATOM 989 N N . TRP A 1 122 ? 12.263 -5.476 -30.995 1.00 88.44 122 TRP A N 1
ATOM 990 C CA . TRP A 1 122 ? 11.368 -4.912 -29.983 1.00 88.44 122 TRP A CA 1
ATOM 991 C C . TRP A 1 122 ? 11.093 -3.413 -30.189 1.00 88.44 122 TRP A C 1
ATOM 993 O O . TRP A 1 122 ? 10.115 -2.900 -29.657 1.00 88.44 122 TRP A O 1
ATOM 1003 N N . VAL A 1 123 ? 11.883 -2.702 -30.998 1.00 88.94 123 VAL A N 1
ATOM 1004 C CA . VAL A 1 123 ? 11.650 -1.294 -31.351 1.00 88.94 123 VAL A CA 1
ATOM 1005 C C . VAL A 1 123 ? 10.789 -1.227 -32.612 1.00 88.94 123 VAL A C 1
ATOM 1007 O O . VAL A 1 123 ? 11.300 -1.149 -33.726 1.00 88.94 123 VAL A O 1
ATOM 1010 N N . THR A 1 124 ? 9.471 -1.296 -32.451 1.00 87.62 124 THR A N 1
ATOM 1011 C CA . THR A 1 124 ? 8.505 -1.340 -33.562 1.00 87.62 124 THR A CA 1
ATOM 1012 C C . THR A 1 124 ? 7.890 0.018 -33.888 1.00 87.62 124 THR A C 1
ATOM 1014 O O . THR A 1 124 ? 7.567 0.278 -35.042 1.00 87.62 124 THR A O 1
ATOM 1017 N N . SER A 1 125 ? 7.741 0.891 -32.889 1.00 87.94 125 SER A N 1
ATOM 1018 C CA . SER A 1 125 ? 7.000 2.151 -32.999 1.00 87.94 125 SER A CA 1
ATOM 1019 C C . SER A 1 125 ? 7.850 3.366 -32.621 1.00 87.94 125 SER A C 1
ATOM 1021 O O . SER A 1 125 ? 8.815 3.260 -31.859 1.00 87.94 125 SER A O 1
ATOM 1023 N N . ASP A 1 126 ? 7.449 4.548 -33.096 1.00 85.56 126 ASP A N 1
ATOM 1024 C CA . ASP A 1 126 ? 8.014 5.830 -32.655 1.00 85.56 126 ASP A CA 1
ATOM 1025 C C . ASP A 1 126 ? 7.866 6.034 -31.135 1.00 85.56 126 ASP A C 1
ATOM 1027 O O . ASP A 1 126 ? 8.739 6.614 -30.485 1.00 85.56 126 ASP A O 1
ATOM 1031 N N . TYR A 1 127 ? 6.818 5.460 -30.532 1.00 86.31 127 TYR A N 1
ATOM 1032 C CA . TYR A 1 127 ? 6.659 5.418 -29.077 1.00 86.31 127 TYR A CA 1
ATOM 1033 C C . TYR A 1 127 ? 7.879 4.793 -28.377 1.00 86.31 127 TYR A C 1
ATOM 1035 O O . TYR A 1 127 ? 8.382 5.353 -27.401 1.00 86.31 127 TYR A O 1
ATOM 1043 N N . HIS A 1 128 ? 8.433 3.701 -28.915 1.00 87.00 128 HIS A N 1
ATOM 1044 C CA . HIS A 1 128 ? 9.632 3.063 -28.359 1.00 87.00 128 HIS A CA 1
ATOM 1045 C C . HIS A 1 128 ? 10.862 3.950 -28.484 1.00 87.00 128 HIS A C 1
ATOM 1047 O O . HIS A 1 128 ? 11.656 4.011 -27.551 1.00 87.00 128 HIS A O 1
ATOM 1053 N N . ILE A 1 129 ? 10.997 4.697 -29.580 1.00 87.94 129 ILE A N 1
ATOM 1054 C CA . ILE A 1 129 ? 12.091 5.659 -29.753 1.00 87.94 129 ILE A CA 1
ATOM 1055 C C . ILE A 1 129 ? 11.968 6.825 -28.768 1.00 87.94 129 ILE A C 1
ATOM 1057 O O . ILE A 1 129 ? 12.962 7.236 -28.169 1.00 87.94 129 ILE A O 1
ATOM 1061 N N . ARG A 1 130 ? 10.759 7.358 -28.553 1.00 87.06 130 ARG A N 1
ATOM 1062 C CA . ARG A 1 130 ? 10.509 8.382 -27.523 1.00 87.06 130 ARG A CA 1
ATOM 1063 C C . ARG A 1 130 ? 10.834 7.862 -26.126 1.00 87.06 130 ARG A C 1
ATOM 1065 O O . ARG A 1 130 ? 11.514 8.553 -25.372 1.00 87.06 130 ARG A O 1
ATOM 1072 N N . LYS A 1 131 ? 10.437 6.629 -25.810 1.00 83.50 131 LYS A N 1
ATOM 1073 C CA . LYS A 1 131 ? 10.745 5.972 -24.533 1.00 83.50 131 LYS A CA 1
ATOM 1074 C C . LYS A 1 131 ? 12.251 5.736 -24.347 1.00 83.50 131 LYS A C 1
ATOM 1076 O O . LYS A 1 131 ? 12.775 6.029 -23.278 1.00 83.50 131 LYS A O 1
ATOM 1081 N N . LEU A 1 132 ? 12.963 5.325 -25.400 1.00 86.69 132 LEU A N 1
ATOM 1082 C CA . LEU A 1 132 ? 14.432 5.228 -25.447 1.00 86.69 132 LEU A CA 1
ATOM 1083 C C . LEU A 1 132 ? 15.111 6.580 -25.187 1.00 86.69 132 LEU A C 1
ATOM 1085 O O . LEU A 1 132 ? 16.073 6.651 -24.426 1.00 86.69 132 LEU A O 1
ATOM 1089 N N . ARG A 1 133 ? 14.605 7.663 -25.791 1.00 84.62 133 ARG A N 1
ATOM 1090 C CA . ARG A 1 133 ? 15.115 9.024 -25.559 1.00 84.62 133 ARG A CA 1
ATOM 1091 C C . ARG A 1 133 ? 14.866 9.487 -24.127 1.00 84.62 133 ARG A C 1
ATOM 1093 O O . ARG A 1 133 ? 15.788 9.998 -23.506 1.00 84.62 133 ARG A O 1
ATOM 1100 N N . LYS A 1 134 ? 13.668 9.249 -23.585 1.00 79.69 134 LYS A N 1
ATOM 1101 C CA . LYS A 1 134 ? 13.334 9.571 -22.190 1.00 79.69 134 LYS A CA 1
ATOM 1102 C C . LYS A 1 134 ? 14.220 8.800 -21.209 1.00 79.69 134 LYS A C 1
ATOM 1104 O O . LYS A 1 134 ? 14.736 9.387 -20.269 1.00 79.69 134 LYS A O 1
ATOM 1109 N N . TYR A 1 135 ? 14.472 7.519 -21.480 1.00 78.38 135 TYR A N 1
ATOM 1110 C CA . TYR A 1 135 ? 15.425 6.715 -20.716 1.00 78.38 135 TYR A CA 1
ATOM 1111 C C . TYR A 1 135 ? 16.848 7.298 -20.755 1.00 78.38 135 TYR A C 1
ATOM 1113 O O . TYR A 1 135 ? 17.556 7.277 -19.751 1.00 78.38 135 TYR A O 1
ATOM 1121 N N . ALA A 1 136 ? 17.265 7.844 -21.898 1.00 76.25 136 ALA A N 1
ATOM 1122 C CA . ALA A 1 136 ? 18.576 8.462 -22.046 1.00 76.25 136 ALA A CA 1
ATOM 1123 C C . ALA A 1 136 ? 18.716 9.806 -21.318 1.00 76.25 136 ALA A C 1
ATOM 1125 O O . ALA A 1 136 ? 19.819 10.124 -20.879 1.00 76.25 136 ALA A O 1
ATOM 1126 N N . SER A 1 137 ? 17.637 10.587 -21.226 1.00 73.06 137 SER A N 1
ATOM 1127 C CA . SER A 1 137 ? 17.621 11.866 -20.510 1.00 73.06 137 SER A CA 1
ATOM 1128 C C . SER A 1 137 ? 17.506 11.665 -18.997 1.00 73.06 137 SER A C 1
ATOM 1130 O O . SER A 1 137 ? 18.316 12.202 -18.252 1.00 73.06 137 SER A O 1
ATOM 1132 N N . ASP A 1 138 ? 16.576 10.814 -18.553 1.00 68.94 138 ASP A N 1
ATOM 1133 C CA . ASP A 1 138 ? 16.184 10.697 -17.143 1.00 68.94 138 ASP A CA 1
ATOM 1134 C C . ASP A 1 138 ? 16.255 9.251 -16.644 1.00 68.94 138 ASP A C 1
ATOM 1136 O O . ASP A 1 138 ? 15.302 8.706 -16.074 1.00 68.94 138 ASP A O 1
ATOM 1140 N N . LYS A 1 139 ? 17.413 8.606 -16.837 1.00 65.69 139 LYS A N 1
ATOM 1141 C CA . LYS A 1 139 ? 17.651 7.214 -16.414 1.00 65.69 139 LYS A CA 1
ATOM 1142 C C . LYS A 1 139 ? 17.220 6.963 -14.961 1.00 65.69 139 LYS A C 1
ATOM 1144 O O . LYS A 1 139 ? 16.611 5.939 -14.664 1.00 65.69 139 LYS A O 1
ATOM 1149 N N . LYS A 1 140 ? 17.507 7.907 -14.057 1.00 62.00 140 LYS A N 1
ATOM 1150 C CA . LYS A 1 140 ? 17.157 7.800 -12.632 1.00 62.00 140 LYS A CA 1
ATOM 1151 C C . LYS A 1 140 ? 15.644 7.818 -12.395 1.00 62.00 140 LYS A C 1
ATOM 1153 O O . LYS A 1 140 ? 15.160 6.974 -11.649 1.00 62.00 140 LYS A O 1
ATOM 1158 N N . ALA A 1 141 ? 14.908 8.718 -13.049 1.00 61.97 141 ALA A N 1
ATOM 1159 C CA . ALA A 1 141 ? 13.457 8.825 -12.884 1.00 61.97 141 ALA A CA 1
ATOM 1160 C C . ALA A 1 141 ? 12.739 7.576 -13.412 1.00 61.97 141 ALA A C 1
ATOM 1162 O O . ALA A 1 141 ? 11.838 7.050 -12.764 1.00 61.97 141 ALA A O 1
ATOM 1163 N N . PHE A 1 142 ? 13.197 7.038 -14.548 1.00 64.19 142 PHE A N 1
ATOM 1164 C CA . PHE A 1 142 ? 12.623 5.822 -15.120 1.00 64.19 142 PHE A CA 1
ATOM 1165 C C . PHE A 1 142 ? 12.797 4.605 -14.193 1.00 64.19 142 PHE A C 1
ATOM 1167 O O . PHE A 1 142 ? 11.852 3.846 -13.971 1.00 64.19 142 PHE A O 1
ATOM 1174 N N . CYS A 1 143 ? 13.990 4.432 -13.614 1.00 66.06 143 CYS A N 1
ATOM 1175 C CA . CYS A 1 143 ? 14.250 3.351 -12.662 1.00 66.06 143 CYS A CA 1
ATOM 1176 C C . CYS A 1 143 ? 13.455 3.522 -11.359 1.00 66.06 143 CYS A C 1
ATOM 1178 O O . CYS A 1 143 ? 12.940 2.539 -10.827 1.00 66.06 143 CYS A O 1
ATOM 1180 N N . LEU A 1 144 ? 13.321 4.758 -10.867 1.00 68.12 144 LEU A N 1
ATOM 1181 C CA . LEU A 1 144 ? 12.557 5.066 -9.658 1.00 68.12 144 LEU A CA 1
ATOM 1182 C C . LEU A 1 144 ? 11.072 4.724 -9.833 1.00 68.12 144 LEU A C 1
ATOM 1184 O O . LEU A 1 144 ? 10.482 4.061 -8.982 1.00 68.12 144 LEU A O 1
ATOM 1188 N N . GLN A 1 145 ? 10.488 5.102 -10.971 1.00 70.62 145 GLN A N 1
ATOM 1189 C CA . GLN A 1 145 ? 9.087 4.828 -11.280 1.00 70.62 145 GLN A CA 1
ATOM 1190 C C . GLN A 1 145 ? 8.807 3.321 -11.390 1.00 70.62 145 GLN A C 1
ATOM 1192 O O . GLN A 1 145 ? 7.803 2.826 -10.876 1.00 70.62 145 GLN A O 1
ATOM 1197 N N . ALA A 1 146 ? 9.711 2.562 -12.019 1.00 71.56 146 ALA A N 1
ATOM 1198 C CA . ALA A 1 146 ? 9.601 1.106 -12.091 1.00 71.56 146 ALA A CA 1
ATOM 1199 C C . ALA A 1 146 ? 9.682 0.453 -10.698 1.00 71.56 146 ALA A C 1
ATOM 1201 O O . ALA A 1 146 ? 8.864 -0.413 -10.378 1.00 71.56 146 ALA A O 1
ATOM 1202 N N . ALA A 1 147 ? 10.610 0.911 -9.851 1.00 74.88 147 ALA A N 1
ATOM 1203 C CA . ALA A 1 147 ? 10.752 0.434 -8.478 1.00 74.88 147 ALA A CA 1
ATOM 1204 C C . ALA A 1 147 ? 9.502 0.733 -7.631 1.00 74.88 147 ALA A C 1
ATOM 1206 O O . ALA A 1 147 ? 9.022 -0.145 -6.914 1.00 74.88 147 ALA A O 1
ATOM 1207 N N . ARG A 1 148 ? 8.910 1.929 -7.767 1.00 81.75 148 ARG A N 1
ATOM 1208 C CA . ARG A 1 148 ? 7.648 2.302 -7.099 1.00 81.75 148 ARG A CA 1
ATOM 1209 C C . ARG A 1 148 ? 6.494 1.383 -7.492 1.00 81.75 148 ARG A C 1
ATOM 1211 O O . ARG A 1 148 ? 5.786 0.878 -6.624 1.00 81.75 148 ARG A O 1
ATOM 1218 N N . LYS A 1 149 ? 6.331 1.107 -8.789 1.00 82.19 149 LYS A N 1
ATOM 1219 C CA . LYS A 1 149 ? 5.294 0.184 -9.283 1.00 82.19 149 LYS A CA 1
ATOM 1220 C C . LYS A 1 149 ? 5.474 -1.228 -8.727 1.00 82.19 149 LYS A C 1
ATOM 1222 O O . LYS A 1 149 ? 4.499 -1.865 -8.331 1.00 82.19 149 LYS A O 1
ATOM 1227 N N . GLN A 1 150 ? 6.715 -1.704 -8.658 1.00 82.25 150 GLN A N 1
ATOM 1228 C CA . GLN A 1 150 ? 7.024 -3.004 -8.073 1.00 82.25 150 GLN A CA 1
ATOM 1229 C C . GLN A 1 150 ? 6.702 -3.054 -6.576 1.00 82.25 150 GLN A C 1
ATOM 1231 O O . GLN A 1 150 ? 6.092 -4.023 -6.126 1.00 82.25 150 GLN A O 1
ATOM 1236 N N . LEU A 1 151 ? 7.056 -2.010 -5.824 1.00 88.19 151 LEU A N 1
ATOM 1237 C CA . LEU A 1 151 ? 6.745 -1.905 -4.399 1.00 88.19 151 LEU A CA 1
ATOM 1238 C C . LEU A 1 151 ? 5.236 -2.012 -4.158 1.00 88.19 151 LEU A C 1
ATOM 1240 O O . LEU A 1 151 ? 4.799 -2.819 -3.342 1.00 88.19 151 LEU A O 1
ATOM 1244 N N . ILE A 1 152 ? 4.439 -1.258 -4.920 1.00 89.56 152 ILE A N 1
ATOM 1245 C CA . ILE A 1 152 ? 2.973 -1.278 -4.833 1.00 89.56 152 ILE A CA 1
ATOM 1246 C C . ILE A 1 152 ? 2.420 -2.679 -5.129 1.00 89.56 152 ILE A C 1
ATOM 1248 O O . ILE A 1 152 ? 1.546 -3.162 -4.409 1.00 89.56 152 ILE A O 1
ATOM 1252 N N . ALA A 1 153 ? 2.921 -3.348 -6.171 1.00 85.94 153 ALA A N 1
ATOM 1253 C CA . ALA A 1 153 ? 2.459 -4.683 -6.547 1.00 85.94 153 ALA A CA 1
ATOM 1254 C C . ALA A 1 153 ? 2.772 -5.735 -5.469 1.00 85.94 153 ALA A C 1
ATOM 1256 O O . ALA A 1 153 ? 1.911 -6.552 -5.133 1.00 85.94 153 ALA A O 1
ATOM 1257 N N . LEU A 1 154 ? 3.983 -5.698 -4.906 1.00 88.62 154 LEU A N 1
ATOM 1258 C CA . LEU A 1 154 ? 4.403 -6.604 -3.836 1.00 88.62 154 LEU A CA 1
ATOM 1259 C C . LEU A 1 154 ? 3.620 -6.352 -2.549 1.00 88.62 154 LEU A C 1
ATOM 1261 O O . LEU A 1 154 ? 3.105 -7.301 -1.959 1.00 88.62 154 LEU A O 1
ATOM 1265 N N . LEU A 1 155 ? 3.461 -5.084 -2.165 1.00 93.69 155 LEU A N 1
ATOM 1266 C CA . LEU A 1 155 ? 2.681 -4.709 -0.993 1.00 93.69 155 LEU A CA 1
ATOM 1267 C C . LEU A 1 155 ? 1.225 -5.147 -1.145 1.00 93.69 155 LEU A C 1
ATOM 1269 O O . LEU A 1 155 ? 0.681 -5.766 -0.238 1.00 93.69 155 LEU A O 1
ATOM 1273 N N . LYS A 1 156 ? 0.602 -4.908 -2.307 1.00 91.69 156 LYS A N 1
ATOM 1274 C CA . LYS A 1 156 ? -0.768 -5.364 -2.575 1.00 91.69 156 LYS A CA 1
ATOM 1275 C C . LYS A 1 156 ? -0.885 -6.876 -2.416 1.00 91.69 156 LYS A C 1
ATOM 1277 O O . LYS A 1 156 ? -1.793 -7.337 -1.736 1.00 91.69 156 LYS A O 1
ATOM 1282 N N . LYS A 1 157 ? 0.034 -7.645 -3.007 1.00 91.50 157 LYS A N 1
ATOM 1283 C CA . LYS A 1 157 ? 0.028 -9.109 -2.901 1.00 91.50 157 LYS A CA 1
ATOM 1284 C C . LYS A 1 157 ? 0.097 -9.572 -1.444 1.00 91.50 157 LYS A C 1
ATOM 1286 O O . LYS A 1 157 ? -0.673 -10.438 -1.046 1.00 91.50 157 LYS A O 1
ATOM 1291 N N . GLU A 1 158 ? 1.003 -8.998 -0.660 1.00 93.19 158 GLU A N 1
ATOM 1292 C CA . GLU A 1 158 ? 1.171 -9.382 0.739 1.00 93.19 158 GLU A CA 1
ATOM 1293 C C . GLU A 1 158 ? -0.023 -8.974 1.610 1.00 93.19 158 GLU A C 1
ATOM 1295 O O . GLU A 1 158 ? -0.487 -9.763 2.430 1.00 93.19 158 GLU A O 1
ATOM 1300 N N . VAL A 1 159 ? -0.562 -7.772 1.403 1.00 92.12 159 VAL A N 1
ATOM 1301 C CA . VAL A 1 159 ? -1.736 -7.281 2.135 1.00 92.12 159 VAL A CA 1
ATOM 1302 C C . VAL A 1 159 ? -2.965 -8.141 1.842 1.00 92.12 159 VAL A C 1
ATOM 1304 O O . VAL A 1 159 ? -3.660 -8.528 2.776 1.00 92.12 159 VAL A O 1
ATOM 1307 N N . MET A 1 160 ? -3.204 -8.500 0.574 1.00 88.94 160 MET A N 1
ATOM 1308 C CA . MET A 1 160 ? -4.311 -9.396 0.214 1.00 88.94 160 MET A CA 1
ATOM 1309 C C . MET A 1 160 ? -4.142 -10.782 0.849 1.00 88.94 160 MET A C 1
ATOM 1311 O O . MET A 1 160 ? -5.088 -11.284 1.439 1.00 88.94 160 MET A O 1
ATOM 1315 N N . SER A 1 161 ? -2.928 -11.347 0.840 1.00 90.25 161 SER A N 1
ATOM 1316 C CA . SER A 1 161 ? -2.655 -12.629 1.510 1.00 90.25 161 SER A CA 1
ATOM 1317 C C . SER A 1 161 ? -2.972 -12.579 3.007 1.00 90.25 161 SER A C 1
ATOM 1319 O O . SER A 1 161 ? -3.560 -13.509 3.543 1.00 90.25 161 SER A O 1
ATOM 1321 N N . LYS A 1 162 ? -2.616 -11.486 3.693 1.00 90.06 162 LYS A N 1
ATOM 1322 C CA . LYS A 1 162 ? -2.924 -11.318 5.120 1.00 90.06 162 LYS A CA 1
ATOM 1323 C C . LYS A 1 162 ? -4.425 -11.171 5.378 1.00 90.06 162 LYS A C 1
ATOM 1325 O O . LYS A 1 162 ? -4.910 -11.651 6.399 1.00 90.06 162 LYS A O 1
ATOM 1330 N N . PHE A 1 163 ? -5.161 -10.538 4.466 1.00 86.56 163 PHE A N 1
ATOM 1331 C CA . PHE A 1 163 ? -6.621 -10.479 4.546 1.00 86.56 163 PHE A CA 1
ATOM 1332 C C . PHE A 1 163 ? -7.272 -11.844 4.330 1.00 86.56 163 PHE A C 1
ATOM 1334 O O . PHE A 1 163 ? -8.209 -12.166 5.060 1.00 86.56 163 PHE A O 1
ATOM 1341 N N . ASP A 1 164 ? -6.755 -12.656 3.406 1.00 85.19 164 ASP A N 1
ATOM 1342 C CA . ASP A 1 164 ? -7.218 -14.034 3.197 1.00 85.19 164 ASP A CA 1
ATOM 1343 C C . ASP A 1 164 ? -6.991 -14.901 4.453 1.00 85.19 164 ASP A C 1
ATOM 1345 O O . ASP A 1 164 ? -7.837 -15.724 4.802 1.00 85.19 164 ASP A O 1
ATOM 1349 N N . ASP A 1 165 ? -5.915 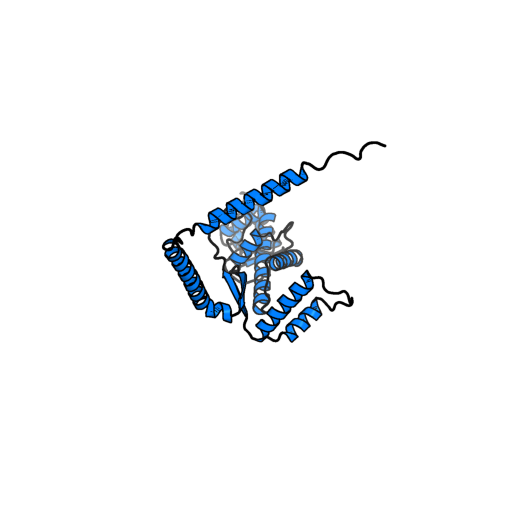-14.636 5.202 1.00 84.50 165 ASP A N 1
ATOM 1350 C CA . ASP A 1 165 ? -5.627 -15.256 6.505 1.00 84.50 165 ASP A CA 1
ATOM 1351 C C . ASP A 1 165 ? -6.475 -14.685 7.668 1.00 84.50 165 ASP A C 1
ATOM 1353 O O . ASP A 1 165 ? -6.349 -15.116 8.817 1.00 84.50 165 ASP A O 1
ATOM 1357 N N . GLY A 1 166 ? -7.337 -13.697 7.403 1.00 79.31 166 GLY A N 1
ATOM 1358 C CA . GLY A 1 166 ? -8.188 -13.047 8.404 1.00 79.31 166 GLY A CA 1
ATOM 1359 C C . GLY A 1 166 ? -7.458 -12.064 9.328 1.00 79.31 166 GLY A C 1
ATOM 1360 O O . GLY A 1 166 ? -8.003 -11.677 10.365 1.00 79.31 166 GLY A O 1
ATOM 1361 N N . ILE A 1 167 ? -6.238 -11.647 8.980 1.00 80.88 167 ILE A N 1
ATOM 1362 C CA . ILE A 1 167 ? -5.444 -10.691 9.757 1.00 80.88 167 ILE A CA 1
ATOM 1363 C C . ILE A 1 167 ? -5.944 -9.271 9.474 1.00 80.88 167 ILE A C 1
ATOM 1365 O O . ILE A 1 167 ? -6.020 -8.835 8.326 1.00 80.88 167 ILE A O 1
ATOM 1369 N N . GLN A 1 168 ? -6.251 -8.517 10.530 1.00 82.25 168 GLN A N 1
ATOM 1370 C CA . GLN A 1 168 ? -6.558 -7.091 10.419 1.00 82.25 168 GLN A CA 1
ATOM 1371 C C . GLN A 1 168 ? -5.256 -6.289 10.358 1.00 82.25 168 GLN A C 1
ATOM 1373 O O . GLN A 1 168 ? -4.358 -6.514 11.164 1.00 82.25 168 GLN A O 1
ATOM 1378 N N . LEU A 1 169 ? -5.159 -5.368 9.398 1.00 86.12 169 LEU A N 1
ATOM 1379 C CA . LEU A 1 169 ? -3.994 -4.504 9.211 1.00 86.12 169 LEU A CA 1
ATOM 1380 C C . LEU A 1 169 ? -4.383 -3.047 9.423 1.00 86.12 169 LEU A C 1
ATOM 1382 O O . LEU A 1 169 ? -5.307 -2.547 8.776 1.00 86.12 169 LEU A O 1
ATOM 1386 N N . HIS A 1 170 ? -3.647 -2.370 10.295 1.00 86.88 170 HIS A N 1
ATOM 1387 C CA . HIS A 1 170 ? -3.726 -0.929 10.474 1.00 86.88 170 HIS A CA 1
ATOM 1388 C C . HIS A 1 170 ? -2.758 -0.201 9.537 1.00 86.88 170 HIS A C 1
ATOM 1390 O O . HIS A 1 170 ? -1.838 -0.780 8.963 1.00 86.88 170 HIS A O 1
ATOM 1396 N N . ASP A 1 171 ? -2.938 1.110 9.402 1.00 87.88 171 ASP A N 1
ATOM 1397 C CA . ASP A 1 171 ? -2.103 1.981 8.565 1.00 87.88 171 ASP A CA 1
ATOM 1398 C C . ASP A 1 171 ? -0.629 1.918 8.964 1.00 87.88 171 ASP A C 1
ATOM 1400 O O . ASP A 1 171 ? 0.242 1.900 8.096 1.00 87.88 171 ASP A O 1
ATOM 1404 N N . GLY A 1 172 ? -0.357 1.811 10.270 1.00 86.50 172 GLY A N 1
ATOM 1405 C CA . GLY A 1 172 ? 0.989 1.581 10.791 1.00 86.50 172 GLY A CA 1
ATOM 1406 C C . GLY A 1 172 ? 1.596 0.279 10.267 1.00 86.50 172 GLY A C 1
ATOM 1407 O O . GLY A 1 172 ? 2.733 0.286 9.804 1.00 86.50 172 GLY A O 1
ATOM 1408 N N . ASP A 1 173 ? 0.820 -0.807 10.237 1.00 90.88 173 ASP A N 1
ATOM 1409 C CA . ASP A 1 173 ? 1.277 -2.100 9.721 1.00 90.88 173 ASP A CA 1
ATOM 1410 C C . ASP A 1 173 ? 1.542 -2.033 8.216 1.00 90.88 173 ASP A C 1
ATOM 1412 O O . ASP A 1 173 ? 2.556 -2.540 7.737 1.00 90.88 173 ASP A O 1
ATOM 1416 N N . LEU A 1 174 ? 0.667 -1.361 7.459 1.00 92.44 174 LEU A N 1
ATOM 1417 C CA . LEU A 1 174 ? 0.865 -1.130 6.026 1.00 92.44 174 LEU A CA 1
ATOM 1418 C C . LEU A 1 174 ? 2.149 -0.335 5.765 1.00 92.44 174 LEU A C 1
ATOM 1420 O O . LEU A 1 174 ? 2.908 -0.679 4.856 1.00 92.44 174 LEU A O 1
ATOM 1424 N N . ALA A 1 175 ? 2.421 0.686 6.580 1.00 92.19 175 ALA A N 1
ATOM 1425 C CA . ALA A 1 175 ? 3.643 1.473 6.492 1.00 92.19 175 ALA A CA 1
ATOM 1426 C C . ALA A 1 175 ? 4.886 0.633 6.814 1.00 92.19 175 ALA A C 1
ATOM 1428 O O . ALA A 1 175 ? 5.864 0.666 6.064 1.00 92.19 175 ALA A O 1
ATOM 1429 N N . THR A 1 176 ? 4.842 -0.178 7.874 1.00 93.50 176 THR A N 1
ATOM 1430 C CA . THR A 1 176 ? 5.933 -1.096 8.226 1.00 93.50 176 THR A CA 1
ATOM 1431 C C . THR A 1 176 ? 6.186 -2.125 7.126 1.00 93.50 176 THR A C 1
ATOM 1433 O O . THR A 1 176 ? 7.340 -2.346 6.753 1.00 93.50 176 THR A O 1
ATOM 1436 N N . LEU A 1 177 ? 5.134 -2.718 6.554 1.00 94.31 177 LEU A N 1
ATOM 1437 C CA . LEU A 1 177 ? 5.251 -3.663 5.443 1.00 94.31 177 LEU A CA 1
ATOM 1438 C C . LEU A 1 177 ? 5.864 -2.999 4.208 1.00 94.31 177 LEU A C 1
ATOM 1440 O O . LEU A 1 177 ? 6.793 -3.553 3.623 1.00 94.31 177 LEU A O 1
ATOM 1444 N N . ALA A 1 178 ? 5.407 -1.798 3.848 1.00 93.69 178 ALA A N 1
ATOM 1445 C CA . ALA A 1 178 ? 5.936 -1.051 2.711 1.00 93.69 178 ALA A CA 1
ATOM 1446 C C . ALA A 1 178 ? 7.430 -0.730 2.879 1.00 93.69 178 ALA A C 1
ATOM 1448 O O . ALA A 1 178 ? 8.223 -0.970 1.969 1.00 93.69 178 ALA A O 1
ATOM 1449 N N . ILE A 1 179 ? 7.835 -0.237 4.054 1.00 92.19 179 ILE A N 1
ATOM 1450 C CA . ILE A 1 179 ? 9.241 0.067 4.358 1.00 92.19 179 ILE A CA 1
ATOM 1451 C C . ILE A 1 179 ? 10.089 -1.205 4.305 1.00 92.19 179 ILE A C 1
ATOM 1453 O O . ILE A 1 179 ? 11.166 -1.201 3.710 1.00 92.19 179 ILE A O 1
ATOM 1457 N N . ARG A 1 180 ? 9.598 -2.308 4.879 1.00 94.81 180 ARG A N 1
ATOM 1458 C CA . ARG A 1 180 ? 10.300 -3.593 4.858 1.00 94.81 180 ARG A CA 1
ATOM 1459 C C . ARG A 1 180 ? 10.509 -4.101 3.430 1.00 94.81 180 ARG A C 1
ATOM 1461 O O . ARG A 1 180 ? 11.647 -4.377 3.061 1.00 94.81 180 ARG A O 1
ATOM 1468 N N . ILE A 1 181 ? 9.455 -4.147 2.610 1.00 91.94 181 ILE A N 1
ATOM 1469 C CA . ILE A 1 181 ? 9.554 -4.555 1.197 1.00 91.94 181 ILE A CA 1
ATOM 1470 C C . ILE A 1 181 ? 10.526 -3.639 0.447 1.00 91.94 181 ILE A C 1
ATOM 1472 O O . ILE A 1 181 ? 11.313 -4.111 -0.376 1.00 91.94 181 ILE A O 1
ATOM 1476 N N . ASN A 1 182 ? 10.515 -2.337 0.745 1.00 89.31 182 ASN A N 1
ATOM 1477 C CA . ASN A 1 182 ? 11.450 -1.415 0.123 1.00 89.31 182 ASN A CA 1
ATOM 1478 C C . ASN A 1 182 ? 12.907 -1.710 0.495 1.00 89.31 182 ASN A C 1
ATOM 1480 O O . ASN A 1 182 ? 13.769 -1.715 -0.380 1.00 89.31 182 ASN A O 1
ATOM 1484 N N . ASN A 1 183 ? 13.184 -1.994 1.763 1.00 87.19 183 ASN A N 1
ATOM 1485 C CA . ASN A 1 183 ? 14.534 -2.306 2.226 1.00 87.19 183 ASN A CA 1
ATOM 1486 C C . ASN A 1 183 ? 15.052 -3.634 1.650 1.00 87.19 183 ASN A C 1
ATOM 1488 O O . ASN A 1 183 ? 16.232 -3.746 1.312 1.00 87.19 183 ASN A O 1
ATOM 1492 N N . GLU A 1 184 ? 14.173 -4.625 1.507 1.00 85.88 184 GLU A N 1
ATOM 1493 C CA . GLU A 1 184 ? 14.527 -5.958 1.019 1.00 85.88 184 GLU A CA 1
ATOM 1494 C C . GLU A 1 184 ? 14.661 -6.011 -0.509 1.00 85.88 184 GLU A C 1
ATOM 1496 O O . GLU A 1 184 ? 15.616 -6.603 -1.019 1.00 85.88 184 GLU A O 1
ATOM 1501 N N . VAL A 1 185 ? 13.736 -5.381 -1.244 1.00 81.25 185 VAL A N 1
ATOM 1502 C CA . VAL A 1 185 ? 13.563 -5.612 -2.687 1.00 81.25 185 VAL A CA 1
ATOM 1503 C C . VAL A 1 185 ? 13.824 -4.366 -3.529 1.00 81.25 185 VAL A C 1
ATOM 1505 O O . VAL A 1 185 ? 14.707 -4.391 -4.384 1.00 81.25 185 VAL A O 1
ATOM 1508 N N . THR A 1 186 ? 13.056 -3.287 -3.342 1.00 77.69 186 THR A N 1
ATOM 1509 C CA . THR A 1 186 ? 13.011 -2.182 -4.326 1.00 77.69 186 THR A CA 1
ATOM 1510 C C . THR A 1 186 ? 14.060 -1.095 -4.117 1.00 77.69 186 THR A C 1
ATOM 1512 O O . THR A 1 186 ? 14.397 -0.392 -5.067 1.00 77.69 186 THR A O 1
ATOM 1515 N N . ARG A 1 187 ? 14.585 -0.957 -2.894 1.00 80.75 187 ARG A N 1
ATOM 1516 C CA . ARG A 1 187 ? 15.677 -0.053 -2.491 1.00 80.75 187 ARG A CA 1
ATOM 1517 C C . ARG A 1 187 ? 15.527 1.378 -3.010 1.00 80.75 187 ARG A C 1
ATOM 1519 O O . ARG A 1 187 ? 16.490 2.003 -3.456 1.00 80.75 187 ARG A O 1
ATOM 1526 N N . ILE A 1 188 ? 14.309 1.906 -2.944 1.00 80.62 188 ILE A N 1
ATOM 1527 C CA . ILE A 1 188 ? 14.011 3.290 -3.305 1.00 80.62 188 ILE A CA 1
ATOM 1528 C C . ILE A 1 188 ? 14.675 4.198 -2.256 1.00 80.62 188 ILE A C 1
ATOM 1530 O O . ILE A 1 188 ? 14.414 4.027 -1.058 1.00 80.62 188 ILE A O 1
ATOM 1534 N N . PRO A 1 189 ? 15.541 5.140 -2.671 1.00 73.62 189 PRO A N 1
ATOM 1535 C CA . PRO A 1 189 ? 16.244 6.022 -1.748 1.00 73.62 189 PRO A CA 1
ATOM 1536 C C . PRO A 1 189 ? 15.261 6.974 -1.063 1.00 73.62 189 PRO A C 1
ATOM 1538 O O . PRO A 1 189 ? 14.367 7.510 -1.711 1.00 73.62 189 PRO A O 1
ATOM 1541 N N . HIS A 1 190 ? 15.443 7.185 0.243 1.00 81.44 190 HIS A N 1
ATOM 1542 C CA . HIS A 1 190 ? 14.611 8.072 1.071 1.00 81.44 190 HIS A CA 1
ATOM 1543 C C . HIS A 1 190 ? 13.102 7.782 1.013 1.00 81.44 190 HIS A C 1
ATOM 1545 O O . HIS A 1 190 ? 12.297 8.657 1.317 1.00 81.44 190 HIS A O 1
ATOM 1551 N N . PHE A 1 191 ? 12.707 6.559 0.644 1.00 85.19 191 PHE A N 1
ATOM 1552 C CA . PHE A 1 191 ? 11.302 6.180 0.632 1.00 85.19 191 PHE A CA 1
ATOM 1553 C C . PHE A 1 191 ? 10.714 6.251 2.040 1.00 85.19 191 PHE A C 1
ATOM 1555 O O . PHE A 1 191 ? 11.232 5.642 2.980 1.00 85.19 191 PHE A O 1
ATOM 1562 N N . GLN A 1 192 ? 9.603 6.968 2.155 1.00 85.00 192 GLN A N 1
ATOM 1563 C CA . GLN A 1 192 ? 8.809 7.050 3.366 1.00 85.00 192 GLN A CA 1
ATOM 1564 C C . GLN A 1 192 ? 7.399 6.577 3.047 1.00 85.00 192 GLN A C 1
ATOM 1566 O O . GLN A 1 192 ? 6.760 7.067 2.118 1.00 85.00 192 GLN A O 1
ATOM 1571 N N . ALA A 1 193 ? 6.899 5.640 3.847 1.00 90.00 193 ALA A N 1
ATOM 1572 C CA . ALA A 1 193 ? 5.501 5.248 3.803 1.00 90.00 193 ALA A CA 1
ATOM 1573 C C . ALA A 1 193 ? 4.659 6.290 4.558 1.00 90.00 193 ALA A C 1
ATOM 1575 O O . ALA A 1 193 ? 4.161 6.032 5.653 1.00 90.00 193 ALA A O 1
ATOM 1576 N N . SER A 1 194 ? 4.584 7.503 4.003 1.00 86.69 194 SER A N 1
ATOM 1577 C CA . SER A 1 194 ? 3.830 8.607 4.593 1.00 86.69 194 SER A CA 1
ATOM 1578 C C . SER A 1 194 ? 2.329 8.281 4.643 1.00 86.69 194 SER A C 1
ATOM 1580 O O . SER A 1 194 ? 1.848 7.465 3.848 1.00 86.69 194 SER A O 1
ATOM 1582 N N . PRO A 1 195 ? 1.555 8.928 5.533 1.00 84.38 195 PRO A N 1
ATOM 1583 C CA . PRO A 1 195 ? 0.102 8.762 5.569 1.00 84.38 195 PRO A CA 1
ATOM 1584 C C . PRO A 1 195 ? -0.562 9.015 4.206 1.00 84.38 195 PRO A C 1
ATOM 1586 O O . PRO A 1 195 ? -1.401 8.224 3.779 1.00 84.38 195 PRO A O 1
ATOM 1589 N N . THR A 1 196 ? -0.120 10.046 3.479 1.00 83.19 196 THR A N 1
ATOM 1590 C CA . THR A 1 196 ? -0.586 10.366 2.120 1.00 83.19 196 THR A CA 1
ATOM 1591 C C . THR A 1 196 ? -0.296 9.233 1.135 1.00 83.19 196 THR A C 1
ATOM 1593 O O . THR A 1 196 ? -1.167 8.826 0.365 1.00 83.19 196 THR A O 1
ATOM 1596 N N . TRP A 1 197 ? 0.907 8.652 1.190 1.00 88.12 197 TRP A N 1
ATOM 1597 C CA . TRP A 1 197 ? 1.271 7.529 0.327 1.00 88.12 197 TRP A CA 1
ATOM 1598 C C . TRP A 1 197 ? 0.425 6.285 0.622 1.00 88.12 197 TRP A C 1
ATOM 1600 O O . TRP A 1 197 ? -0.060 5.630 -0.302 1.00 88.12 197 TRP A O 1
ATOM 1610 N N . ILE A 1 198 ? 0.196 5.982 1.905 1.00 89.75 198 ILE A N 1
ATOM 1611 C CA . ILE A 1 198 ? -0.653 4.864 2.342 1.00 89.75 198 ILE A CA 1
ATOM 1612 C C . ILE A 1 198 ? -2.101 5.068 1.898 1.00 89.75 198 ILE A C 1
ATOM 1614 O O . ILE A 1 198 ? -2.725 4.125 1.406 1.00 89.75 198 ILE A O 1
ATOM 1618 N N . TYR A 1 199 ? -2.618 6.290 2.004 1.00 84.75 199 TYR A N 1
ATOM 1619 C CA . TYR A 1 199 ? -3.939 6.646 1.496 1.00 84.75 199 TYR A CA 1
ATOM 1620 C C . TYR A 1 199 ? -4.055 6.374 -0.012 1.00 84.75 199 TYR A C 1
ATOM 1622 O O . TYR A 1 199 ? -4.967 5.670 -0.453 1.00 84.75 199 TYR A O 1
ATOM 1630 N N . GLY A 1 200 ? -3.081 6.836 -0.802 1.00 83.44 200 GLY A N 1
ATOM 1631 C CA . GLY A 1 200 ? -3.032 6.564 -2.238 1.00 83.44 200 GLY A CA 1
ATOM 1632 C C . GLY A 1 200 ? -2.915 5.068 -2.563 1.00 83.44 200 GLY A C 1
ATOM 1633 O O . GLY A 1 200 ? -3.619 4.561 -3.438 1.00 83.44 200 GLY A O 1
ATOM 1634 N N . PHE A 1 201 ? -2.085 4.325 -1.824 1.00 88.69 201 PHE A N 1
ATOM 1635 C CA . PHE A 1 201 ? -1.981 2.869 -1.958 1.00 88.69 201 PHE A CA 1
ATOM 1636 C C . PHE A 1 201 ? -3.322 2.171 -1.692 1.00 88.69 201 PHE A C 1
ATOM 1638 O O . PHE A 1 201 ? -3.716 1.304 -2.472 1.00 88.69 201 PHE A O 1
ATOM 1645 N N . LYS A 1 202 ? -4.047 2.556 -0.635 1.00 86.62 202 LYS A N 1
ATOM 1646 C CA . LYS A 1 202 ? -5.365 1.991 -0.311 1.00 86.62 202 LYS A CA 1
ATOM 1647 C C . LYS A 1 202 ? -6.383 2.241 -1.419 1.00 86.62 202 LYS A C 1
ATOM 1649 O O . LYS A 1 202 ? -7.052 1.289 -1.821 1.00 86.62 202 LYS A O 1
ATOM 1654 N N . ARG A 1 203 ? -6.433 3.465 -1.970 1.00 83.75 203 ARG A N 1
ATOM 1655 C CA . ARG A 1 203 ? -7.267 3.797 -3.144 1.00 83.75 203 ARG A CA 1
ATOM 1656 C C . ARG A 1 203 ? -6.956 2.868 -4.316 1.00 83.75 203 ARG A C 1
ATOM 1658 O O . ARG A 1 203 ? -7.856 2.226 -4.848 1.00 83.75 203 ARG A O 1
ATOM 1665 N N . TYR A 1 204 ? -5.678 2.728 -4.666 1.00 82.88 204 TYR A N 1
ATOM 1666 C CA . TYR A 1 204 ? -5.236 1.854 -5.759 1.00 82.88 204 TYR A CA 1
ATOM 1667 C C . TYR A 1 204 ? -5.540 0.367 -5.512 1.00 82.88 204 TYR A C 1
ATOM 1669 O O . TYR A 1 204 ? -5.911 -0.383 -6.419 1.00 82.88 204 TYR A O 1
ATOM 1677 N N . ALA A 1 205 ? -5.357 -0.097 -4.279 1.00 82.75 205 ALA A N 1
ATOM 1678 C CA . ALA A 1 205 ? -5.582 -1.487 -3.917 1.00 82.75 205 ALA A CA 1
ATOM 1679 C C . ALA A 1 205 ? -7.074 -1.830 -3.761 1.00 82.75 205 ALA A C 1
ATOM 1681 O O . ALA A 1 205 ? -7.393 -3.016 -3.711 1.00 82.75 205 ALA A O 1
ATOM 1682 N N . GLY A 1 206 ? -7.966 -0.831 -3.727 1.00 78.44 206 GLY A N 1
ATOM 1683 C CA . GLY A 1 206 ? -9.390 -1.012 -3.437 1.00 78.44 206 GLY A CA 1
ATOM 1684 C C . GLY A 1 206 ? -9.655 -1.343 -1.966 1.00 78.44 206 GLY A C 1
ATOM 1685 O O . GLY A 1 206 ? -10.646 -1.994 -1.645 1.00 78.44 206 GLY A O 1
ATOM 1686 N N . ILE A 1 207 ? -8.750 -0.947 -1.067 1.00 82.19 207 ILE A N 1
ATOM 1687 C CA . ILE A 1 207 ? -8.876 -1.191 0.370 1.00 82.19 207 ILE A CA 1
ATOM 1688 C C . ILE A 1 207 ? -9.710 -0.059 0.961 1.00 82.19 207 ILE A C 1
ATOM 1690 O O . ILE A 1 207 ? -9.254 1.081 1.039 1.00 82.19 207 ILE A O 1
ATOM 1694 N N . VAL A 1 208 ? -10.930 -0.383 1.382 1.00 68.50 208 VAL A N 1
ATOM 1695 C CA . VAL A 1 208 ? -11.827 0.573 2.038 1.00 68.50 208 VAL A CA 1
ATOM 1696 C C . VAL A 1 208 ? -11.270 0.937 3.413 1.00 68.50 208 VAL A C 1
ATOM 1698 O O . VAL A 1 208 ? -10.889 0.063 4.198 1.00 68.50 208 VAL A O 1
ATOM 1701 N N . LEU A 1 209 ? -11.243 2.233 3.715 1.00 61.78 209 LEU A N 1
ATOM 1702 C CA . LEU A 1 209 ? -10.978 2.733 5.058 1.00 61.78 209 LEU A CA 1
ATOM 1703 C C . LEU A 1 209 ? -12.170 2.373 5.949 1.00 61.78 209 LEU A C 1
ATOM 1705 O O . LEU A 1 209 ? -13.251 2.945 5.834 1.00 61.78 209 LEU A O 1
ATOM 1709 N N . ARG A 1 210 ? -11.981 1.384 6.824 1.00 62.31 210 ARG A N 1
ATOM 1710 C CA . ARG A 1 210 ? -12.958 1.042 7.859 1.00 62.31 210 ARG A CA 1
ATOM 1711 C C . ARG A 1 210 ? -12.506 1.660 9.164 1.00 62.31 210 ARG A C 1
ATOM 1713 O O . ARG A 1 210 ? -11.527 1.205 9.757 1.00 62.31 210 ARG A O 1
ATOM 1720 N N . ARG A 1 211 ? -13.231 2.669 9.635 1.00 59.97 211 ARG A N 1
ATOM 1721 C CA . ARG A 1 211 ? -13.023 3.211 10.973 1.00 59.97 211 ARG A CA 1
ATOM 1722 C C . ARG A 1 211 ? -13.950 2.478 11.931 1.00 59.97 211 ARG A C 1
ATOM 1724 O O . ARG A 1 211 ? -15.167 2.630 11.862 1.00 59.97 211 ARG A O 1
ATOM 1731 N N . ILE A 1 212 ? -13.385 1.665 12.824 1.00 61.69 212 ILE A N 1
ATOM 1732 C CA . ILE A 1 212 ? -14.157 1.108 13.942 1.00 61.69 212 ILE A CA 1
ATOM 1733 C C . ILE A 1 212 ? -14.434 2.267 14.896 1.00 61.69 212 ILE A C 1
ATOM 1735 O O . ILE A 1 212 ? -13.533 2.724 15.597 1.00 61.69 212 ILE A O 1
ATOM 1739 N N . THR A 1 213 ? -15.665 2.767 14.905 1.00 61.59 213 THR A N 1
ATOM 1740 C CA . THR A 1 213 ? -16.052 3.895 15.761 1.00 61.59 213 THR A CA 1
ATOM 1741 C C . THR A 1 213 ? -16.605 3.429 17.089 1.00 61.59 213 THR A C 1
ATOM 1743 O O . THR A 1 213 ? -16.410 4.091 18.112 1.00 61.59 213 THR A O 1
ATOM 1746 N N . ARG A 1 214 ? -17.268 2.268 17.105 1.00 61.59 214 ARG A N 1
ATOM 1747 C CA . ARG A 1 214 ? -17.903 1.765 18.315 1.00 61.59 214 ARG A CA 1
ATOM 1748 C C . ARG A 1 214 ? -18.003 0.248 18.334 1.00 61.59 214 ARG A C 1
ATOM 1750 O O . ARG A 1 214 ? -18.452 -0.394 17.391 1.00 61.59 214 ARG A O 1
ATOM 1757 N N . ILE A 1 215 ? -17.647 -0.324 19.478 1.00 63.16 215 ILE A N 1
ATOM 1758 C CA . ILE A 1 215 ? -17.986 -1.704 19.815 1.00 63.16 215 ILE A CA 1
ATOM 1759 C C . ILE A 1 215 ? -19.339 -1.668 20.531 1.00 63.16 215 ILE A C 1
ATOM 1761 O O . ILE A 1 215 ? -19.485 -1.000 21.559 1.00 63.16 215 ILE A O 1
ATOM 1765 N N . VAL A 1 216 ? -20.337 -2.361 19.989 1.00 65.12 216 VAL A N 1
ATOM 1766 C CA . VAL A 1 216 ? -21.702 -2.397 20.529 1.00 65.12 216 VAL A CA 1
ATOM 1767 C C . VAL A 1 216 ? -22.148 -3.827 20.778 1.00 65.12 216 VAL A C 1
ATOM 1769 O O . VAL A 1 216 ? -21.840 -4.747 20.024 1.00 65.12 216 VAL A O 1
ATOM 1772 N N . SER A 1 217 ? -22.924 -4.022 21.844 1.00 67.69 217 SER A N 1
ATOM 1773 C CA . SER A 1 217 ? -23.614 -5.294 22.041 1.00 67.69 217 SER A CA 1
ATOM 1774 C C . SER A 1 217 ? -24.742 -5.438 21.016 1.00 67.69 217 SER A C 1
ATOM 1776 O O . SER A 1 217 ? -25.522 -4.506 20.814 1.00 67.69 217 SER A O 1
ATOM 1778 N N . VAL A 1 218 ? -24.889 -6.630 20.439 1.00 65.62 218 VAL A N 1
ATOM 1779 C CA . VAL A 1 218 ? -25.970 -7.038 19.529 1.00 65.62 218 VAL A CA 1
ATOM 1780 C C . VAL A 1 218 ? -27.341 -6.758 20.137 1.00 65.62 218 VAL A C 1
ATOM 1782 O O . VAL A 1 218 ? -28.258 -6.357 19.425 1.00 65.62 218 VAL A O 1
ATOM 1785 N N . LYS A 1 219 ? -27.498 -6.936 21.456 1.00 67.69 219 LYS A N 1
ATOM 1786 C CA . LYS A 1 219 ? -28.755 -6.644 22.162 1.00 67.69 219 LYS A CA 1
ATOM 1787 C C . LYS A 1 219 ? -29.082 -5.152 22.114 1.00 67.69 219 LYS A C 1
ATOM 1789 O O . LYS A 1 219 ? -30.229 -4.784 21.886 1.00 67.69 219 LYS A O 1
ATOM 1794 N N . THR A 1 220 ? -28.074 -4.304 22.295 1.00 61.81 220 THR A N 1
ATOM 1795 C CA . THR A 1 220 ? -28.215 -2.845 22.231 1.00 61.81 220 THR A CA 1
ATOM 1796 C C . THR A 1 220 ? -28.435 -2.373 20.797 1.00 61.81 220 THR A C 1
ATOM 1798 O O . THR A 1 220 ? -29.295 -1.530 20.573 1.00 61.81 220 THR A O 1
ATOM 1801 N N . PHE A 1 221 ? -27.717 -2.955 19.833 1.00 65.12 221 PHE A N 1
ATOM 1802 C CA . PHE A 1 221 ? -27.848 -2.649 18.409 1.00 65.12 221 PHE A CA 1
ATOM 1803 C C . PHE A 1 221 ? -29.239 -3.022 17.870 1.00 65.12 221 PHE A C 1
ATOM 1805 O O . PHE A 1 221 ? -29.945 -2.182 17.322 1.00 65.12 221 PHE A O 1
ATOM 1812 N N . ARG A 1 222 ? -29.706 -4.257 18.110 1.00 69.94 222 ARG A N 1
ATOM 1813 C CA . ARG A 1 222 ? -31.036 -4.715 17.660 1.00 69.94 222 ARG A CA 1
ATOM 1814 C C . ARG A 1 222 ? -32.185 -3.935 18.293 1.00 69.94 222 ARG A C 1
ATOM 1816 O O . ARG A 1 222 ? -33.199 -3.709 17.642 1.00 69.94 222 ARG A O 1
ATOM 1823 N N . ASN A 1 223 ? -32.023 -3.512 19.545 1.00 73.19 223 ASN A N 1
ATOM 1824 C CA . ASN A 1 223 ? -33.048 -2.764 20.269 1.00 73.19 223 ASN A CA 1
ATOM 1825 C C . ASN A 1 223 ? -32.859 -1.245 20.172 1.00 73.19 223 ASN A C 1
ATOM 1827 O O . ASN A 1 223 ? -33.560 -0.515 20.867 1.00 73.19 223 ASN A O 1
ATOM 1831 N N . GLN A 1 224 ? -31.946 -0.744 19.332 1.00 73.31 224 GLN A N 1
ATOM 1832 C CA . GLN A 1 224 ? -31.614 0.682 19.261 1.00 73.31 224 GLN A CA 1
ATOM 1833 C C . GLN A 1 224 ? -32.849 1.551 19.002 1.00 73.31 224 GLN A C 1
ATOM 1835 O O . GLN A 1 224 ? -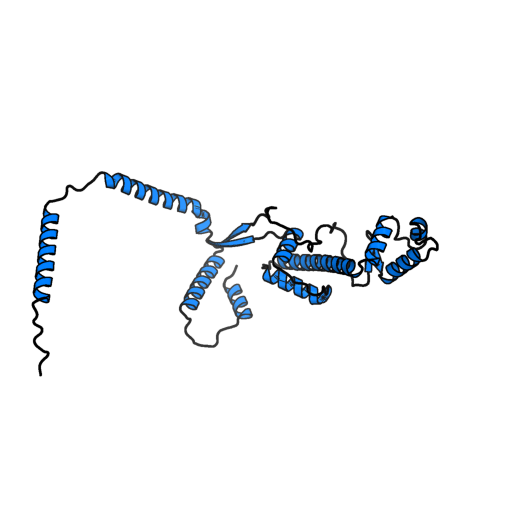33.049 2.554 19.686 1.00 73.31 224 GLN A O 1
ATOM 1840 N N . SER A 1 225 ? -33.718 1.127 18.083 1.00 74.06 225 SER A N 1
ATOM 1841 C CA . SER A 1 225 ? -34.972 1.818 17.762 1.00 74.06 225 SER A CA 1
ATOM 1842 C C . SER A 1 225 ? -35.954 1.827 18.937 1.00 74.06 225 SER A C 1
ATOM 1844 O O . SER A 1 225 ? -36.579 2.849 19.218 1.00 74.06 225 SER A O 1
ATOM 1846 N N . GLN A 1 226 ? -36.057 0.717 19.673 1.00 77.25 226 GLN A N 1
ATOM 1847 C CA . GLN A 1 226 ? -36.912 0.607 20.857 1.00 77.25 226 GLN A CA 1
ATOM 1848 C C . GLN A 1 226 ? -36.384 1.461 22.013 1.00 77.25 226 GLN A C 1
ATOM 1850 O O . GLN A 1 226 ? -37.160 2.145 22.679 1.00 77.25 226 GLN A O 1
ATOM 1855 N N . VAL A 1 227 ? -35.065 1.469 22.225 1.00 78.62 227 VAL A N 1
ATOM 1856 C CA . VAL A 1 227 ? -34.396 2.298 23.236 1.00 78.62 227 VAL A CA 1
ATOM 1857 C C . VAL A 1 227 ? -34.544 3.781 22.895 1.00 78.62 227 VAL A C 1
ATOM 1859 O O . VAL A 1 227 ? -34.881 4.566 23.779 1.00 78.62 227 VAL A O 1
ATOM 1862 N N . GLN A 1 228 ? -34.382 4.172 21.626 1.00 81.81 228 GLN A N 1
ATOM 1863 C CA . GLN A 1 228 ? -34.637 5.544 21.173 1.00 81.81 228 GLN A CA 1
ATOM 1864 C C . GLN A 1 228 ? -36.100 5.950 21.359 1.00 81.81 228 GLN A C 1
ATOM 1866 O O . GLN A 1 228 ? -36.356 7.027 21.887 1.00 81.81 228 GLN A O 1
ATOM 1871 N N . GLN A 1 229 ? -37.066 5.099 20.997 1.00 87.38 229 GLN A N 1
ATOM 1872 C CA . GLN A 1 229 ? -38.486 5.396 21.218 1.00 87.38 229 GLN A CA 1
ATOM 1873 C C . GLN A 1 229 ? -38.833 5.517 22.704 1.00 87.38 229 GLN A C 1
ATOM 1875 O O . GLN A 1 229 ? -39.576 6.417 23.089 1.00 87.38 229 GLN A O 1
ATOM 1880 N N . ALA A 1 230 ? -38.308 4.630 23.549 1.00 83.94 230 ALA A N 1
ATOM 1881 C CA . ALA A 1 230 ? -38.510 4.697 24.993 1.00 83.94 230 ALA A CA 1
ATOM 1882 C C . ALA A 1 230 ? -37.894 5.973 25.589 1.00 83.94 230 ALA A C 1
ATOM 1884 O O . ALA A 1 230 ? -38.555 6.659 26.367 1.00 83.94 230 ALA A O 1
ATOM 1885 N N . ALA A 1 231 ? -36.676 6.335 25.178 1.00 85.94 231 ALA A N 1
ATOM 1886 C CA . ALA A 1 231 ? -36.026 7.573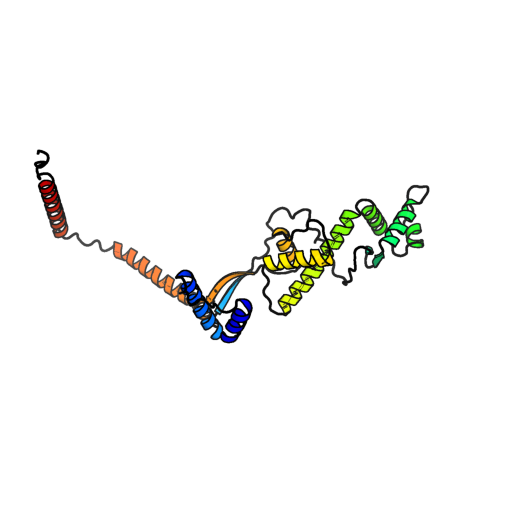 25.599 1.00 85.94 231 ALA A CA 1
ATOM 1887 C C . ALA A 1 231 ? -36.809 8.811 25.137 1.00 85.94 231 ALA A C 1
ATOM 1889 O O . ALA A 1 231 ? -37.049 9.717 25.934 1.00 85.94 231 ALA A O 1
ATOM 1890 N N . GLN A 1 232 ? -37.277 8.824 23.887 1.00 87.38 232 GLN A N 1
ATOM 1891 C CA . GLN A 1 232 ? -38.062 9.926 23.336 1.00 87.38 232 GLN A CA 1
ATOM 1892 C C . GLN A 1 232 ? -39.388 10.102 24.087 1.00 87.38 232 GLN A C 1
ATOM 1894 O O . GLN A 1 232 ? -39.711 11.214 24.492 1.00 87.38 232 GLN A O 1
ATOM 1899 N N . LYS A 1 233 ? -40.092 9.006 24.400 1.00 89.75 233 LYS A N 1
ATOM 1900 C CA . LYS A 1 233 ? -41.306 9.035 25.235 1.00 89.75 233 LYS A CA 1
ATOM 1901 C C . LYS A 1 233 ? -41.056 9.630 26.622 1.00 89.75 233 LYS A C 1
ATOM 1903 O O . LYS A 1 233 ? -41.912 10.341 27.141 1.00 89.75 233 LYS A O 1
ATOM 1908 N N . VAL A 1 234 ? -39.903 9.351 27.233 1.00 90.31 234 VAL A N 1
ATOM 1909 C CA . VAL A 1 234 ? -39.527 9.950 28.525 1.00 90.31 234 VAL A CA 1
ATOM 1910 C C . VAL A 1 234 ? -39.281 11.451 28.376 1.00 90.31 234 VAL A C 1
ATOM 1912 O O . VAL A 1 234 ? -39.787 12.227 29.183 1.00 90.31 234 VAL A O 1
ATOM 1915 N N . VAL A 1 235 ? -38.554 11.873 27.338 1.00 89.88 235 VAL A N 1
ATOM 1916 C CA . VAL A 1 235 ? -38.298 13.295 27.058 1.00 89.88 235 VAL A CA 1
ATOM 1917 C C . VAL A 1 235 ? -39.600 14.050 26.794 1.00 89.88 235 VAL A C 1
ATOM 1919 O O . VAL A 1 235 ? -39.785 15.140 27.333 1.00 89.88 235 VAL A O 1
ATOM 1922 N N . ASP A 1 236 ? -40.512 13.472 26.015 1.00 89.44 236 ASP A N 1
ATOM 1923 C CA . ASP A 1 236 ? -41.803 14.084 25.704 1.00 89.44 236 ASP A CA 1
ATOM 1924 C C . ASP A 1 236 ? -42.682 14.188 26.953 1.00 89.44 236 ASP A C 1
ATOM 1926 O O . ASP A 1 236 ? -43.234 15.252 27.217 1.00 89.44 236 ASP A O 1
ATOM 1930 N N . LYS A 1 237 ? -42.694 13.157 27.807 1.00 87.69 237 LYS A N 1
ATOM 1931 C CA . LYS A 1 237 ? -43.384 13.211 29.101 1.00 87.69 237 LYS A CA 1
ATOM 1932 C C . LYS A 1 237 ? -42.832 14.314 30.009 1.00 87.69 237 LYS A C 1
ATOM 1934 O O . LYS A 1 237 ? -43.600 15.096 30.552 1.00 87.69 237 LYS A O 1
ATOM 1939 N N . VAL A 1 238 ? -41.508 14.436 30.130 1.00 86.88 238 VAL A N 1
ATOM 1940 C CA . VAL A 1 238 ? -40.874 15.515 30.913 1.00 86.88 238 VAL A CA 1
ATOM 1941 C C . VAL A 1 238 ? -41.181 16.888 30.310 1.00 86.88 238 VAL A C 1
ATOM 1943 O O . VAL A 1 238 ? -41.416 17.852 31.038 1.00 86.88 238 VAL A O 1
ATOM 1946 N N . ARG A 1 239 ? -41.199 17.001 28.979 1.00 85.88 239 ARG A N 1
ATOM 1947 C CA . ARG A 1 239 ? -41.548 18.239 28.274 1.00 85.88 239 ARG A CA 1
ATOM 1948 C C . ARG A 1 239 ? -43.005 18.630 28.525 1.00 85.88 239 ARG A C 1
ATOM 1950 O O . ARG A 1 239 ? -43.276 19.818 28.707 1.00 85.88 239 ARG A O 1
ATOM 1957 N N . ASP A 1 240 ? -43.913 17.666 28.561 1.00 86.38 240 ASP A N 1
ATOM 1958 C CA . ASP A 1 240 ? -45.327 17.886 28.856 1.00 86.38 240 ASP A CA 1
ATOM 1959 C C . ASP A 1 240 ? -45.548 18.229 30.331 1.00 86.38 240 ASP A C 1
ATOM 1961 O O . ASP A 1 240 ? -46.257 19.189 30.627 1.00 86.38 240 ASP A O 1
ATOM 1965 N N . ASP A 1 241 ? -44.855 17.564 31.255 1.00 80.81 241 ASP A N 1
ATOM 1966 C CA . ASP A 1 241 ? -44.874 17.895 32.684 1.00 80.81 241 ASP A CA 1
ATOM 1967 C C . ASP A 1 241 ? -44.330 19.313 32.942 1.00 80.81 241 ASP A C 1
ATOM 1969 O O . ASP A 1 241 ? -44.888 20.065 33.740 1.00 80.81 241 ASP A O 1
ATOM 1973 N N . LEU A 1 242 ? -43.291 19.743 32.215 1.00 76.38 242 LEU A N 1
ATOM 1974 C CA . LEU A 1 242 ? -42.757 21.110 32.287 1.00 76.38 242 LEU A CA 1
ATOM 1975 C C . LEU A 1 242 ? -43.699 22.165 31.687 1.00 76.38 242 LEU A C 1
ATOM 1977 O O . LEU A 1 242 ? -43.686 23.318 32.127 1.00 76.38 242 LEU A O 1
ATOM 1981 N N . LYS A 1 243 ? -44.503 21.804 30.681 1.00 76.12 243 LYS A N 1
ATOM 1982 C CA . LYS A 1 243 ? -45.536 22.683 30.107 1.00 76.12 243 LYS A CA 1
ATOM 1983 C C . LYS A 1 243 ? -46.751 22.779 31.029 1.00 76.12 243 LYS A C 1
ATOM 1985 O O . LYS A 1 243 ? -47.225 23.883 31.288 1.00 76.12 243 LYS A O 1
ATOM 1990 N N . ASN A 1 244 ? -47.199 21.652 31.576 1.00 67.31 244 ASN A N 1
ATOM 1991 C CA . ASN A 1 244 ? -48.362 21.559 32.458 1.00 67.31 244 ASN A CA 1
ATOM 1992 C C . ASN A 1 244 ? -48.069 22.105 33.866 1.00 67.31 244 ASN A C 1
ATOM 1994 O O . ASN A 1 244 ? -48.923 22.749 34.474 1.00 67.31 244 ASN A O 1
ATOM 1998 N N . GLY A 1 245 ? -46.835 21.959 34.354 1.00 56.12 245 GLY A N 1
ATOM 1999 C CA . GLY A 1 245 ? -46.367 22.517 35.625 1.00 56.12 245 GLY A CA 1
ATOM 2000 C C . GLY A 1 245 ? -46.268 24.048 35.657 1.00 56.12 245 GLY A C 1
ATOM 2001 O O . GLY A 1 245 ? -46.185 24.626 36.737 1.00 56.12 245 GLY A O 1
ATOM 2002 N N . ARG A 1 246 ? -46.331 24.744 34.509 1.00 53.53 246 ARG A N 1
ATOM 2003 C CA . ARG A 1 246 ? -46.422 26.221 34.474 1.00 53.53 246 ARG A CA 1
ATOM 2004 C C . ARG A 1 246 ? -47.827 26.754 34.776 1.00 53.53 246 ARG A C 1
ATOM 2006 O O . ARG A 1 246 ? -47.957 27.944 35.060 1.00 53.53 246 ARG A O 1
ATOM 2013 N N . SER A 1 247 ? -48.851 25.899 34.753 1.00 50.88 247 SER A N 1
ATOM 2014 C CA . SER A 1 247 ? -50.257 26.286 34.959 1.00 50.88 247 SER A CA 1
ATOM 2015 C C . SER A 1 247 ? -50.717 26.206 36.419 1.00 50.88 247 SER A C 1
ATOM 2017 O O . SER A 1 247 ? -51.772 26.736 36.753 1.00 50.88 247 SER A O 1
ATOM 2019 N N . GLN A 1 248 ? -49.919 25.619 37.315 1.00 52.16 248 GLN A N 1
ATOM 2020 C CA . GLN A 1 248 ? -50.141 25.685 38.761 1.00 52.16 248 GLN A CA 1
ATOM 2021 C C . GLN A 1 248 ? -49.062 26.555 39.404 1.00 52.16 248 GLN A C 1
ATOM 2023 O O . GLN A 1 248 ? -48.071 26.064 39.937 1.00 52.16 248 GLN A O 1
ATOM 2028 N N . LYS A 1 249 ? -49.255 27.879 39.386 1.00 49.44 249 LYS A N 1
ATOM 2029 C CA . LYS A 1 249 ? -48.604 28.723 40.396 1.00 49.44 249 LYS A CA 1
ATOM 2030 C C . LYS A 1 249 ? -49.238 28.348 41.740 1.00 49.44 249 LYS A C 1
ATOM 2032 O O . LYS A 1 249 ? -50.440 28.572 41.886 1.00 49.44 249 LYS A O 1
ATOM 2037 N N . PRO A 1 250 ? -48.501 27.793 42.718 1.00 49.56 250 PRO A N 1
ATOM 2038 C CA . PRO A 1 250 ? -49.051 27.664 44.055 1.00 49.56 250 PRO A CA 1
ATOM 2039 C C . PRO A 1 250 ? -49.349 29.079 44.557 1.00 49.56 250 PRO A C 1
ATOM 2041 O O . PRO A 1 250 ? -48.498 29.969 44.474 1.00 49.56 250 PRO A O 1
ATOM 2044 N N . ASN A 1 251 ? -50.578 29.298 45.021 1.00 55.84 251 ASN A N 1
ATOM 2045 C CA . ASN A 1 251 ? -50.951 30.527 45.708 1.00 55.84 251 ASN A CA 1
ATOM 2046 C C . ASN A 1 251 ? -49.965 30.700 46.881 1.00 55.84 251 ASN A C 1
ATOM 2048 O O . ASN A 1 251 ? -49.879 29.788 47.707 1.00 55.84 251 ASN A O 1
ATOM 2052 N N . PRO A 1 252 ? -49.136 31.761 46.923 1.00 55.38 252 PRO A N 1
ATOM 2053 C CA . PRO A 1 252 ? -48.073 31.852 47.909 1.00 55.38 252 PRO A CA 1
ATOM 2054 C C . PRO A 1 252 ? -48.688 32.042 49.292 1.00 55.38 252 PRO A C 1
ATOM 2056 O O . PRO A 1 252 ? -49.119 33.134 49.658 1.00 55.38 252 PRO A O 1
ATOM 2059 N N . ASP A 1 253 ? -48.705 30.954 50.052 1.00 61.50 253 ASP A N 1
ATOM 2060 C CA . ASP A 1 253 ? -49.156 30.916 51.433 1.00 61.50 253 ASP A CA 1
ATOM 2061 C C . ASP A 1 253 ? -48.364 31.964 52.257 1.00 61.50 253 ASP A C 1
ATOM 2063 O O . ASP A 1 253 ? -47.120 31.937 52.245 1.00 61.50 253 ASP A O 1
ATOM 2067 N N . PRO A 1 254 ? -49.016 32.922 52.956 1.00 58.78 254 PRO A N 1
ATOM 2068 C CA . PRO A 1 254 ? -48.352 34.056 53.620 1.00 58.78 254 PRO A CA 1
ATOM 2069 C C . PRO A 1 254 ? -47.283 33.662 54.654 1.00 58.78 254 PRO A C 1
ATOM 2071 O O . PRO A 1 254 ? -46.459 34.490 55.061 1.00 58.78 254 PRO A O 1
ATOM 2074 N N . CYS A 1 255 ? -47.271 32.396 55.072 1.00 60.91 255 CYS A N 1
ATOM 2075 C CA . CYS A 1 255 ? -46.391 31.838 56.092 1.00 60.91 255 CYS A CA 1
ATOM 2076 C C . CYS A 1 255 ? -44.897 31.883 55.710 1.00 60.91 255 CYS A C 1
ATOM 2078 O O . CYS A 1 255 ? -44.046 32.172 56.557 1.00 60.91 255 CYS A O 1
ATOM 2080 N N . TRP A 1 256 ? -44.557 31.712 54.427 1.00 55.19 256 TRP A N 1
ATOM 2081 C CA . TRP A 1 256 ? -43.155 31.686 53.978 1.00 55.19 256 TRP A CA 1
ATOM 2082 C C . TRP A 1 256 ? -42.467 33.050 54.098 1.00 55.19 256 TRP A C 1
ATOM 2084 O O . TRP A 1 256 ? -41.293 33.133 54.462 1.00 55.19 256 TRP A O 1
ATOM 2094 N N . ARG A 1 257 ? -43.210 34.146 53.888 1.00 64.25 257 ARG A N 1
ATOM 2095 C CA . ARG A 1 257 ? -42.687 35.510 54.082 1.00 64.25 257 ARG A CA 1
ATOM 2096 C C . ARG A 1 257 ? -42.370 35.793 55.553 1.00 64.25 257 ARG A C 1
ATOM 2098 O O . ARG A 1 257 ? -41.415 36.514 55.840 1.00 64.25 257 ARG A O 1
ATOM 2105 N N . ARG A 1 258 ? -43.134 35.205 56.481 1.00 68.06 258 ARG A N 1
ATOM 2106 C CA . ARG A 1 258 ? -42.891 35.293 57.931 1.00 68.06 258 ARG A CA 1
ATOM 2107 C C . ARG A 1 258 ? -41.627 34.530 58.332 1.00 68.06 258 ARG A C 1
ATOM 2109 O O . ARG A 1 258 ? -40.790 35.083 59.039 1.00 68.06 258 ARG A O 1
ATOM 2116 N N . LEU A 1 259 ? -41.453 33.321 57.799 1.00 67.56 259 LEU A N 1
ATOM 2117 C CA . LEU A 1 259 ? -40.282 32.469 58.036 1.00 67.56 259 LEU A CA 1
ATOM 2118 C C . LEU A 1 259 ? -38.978 33.085 57.509 1.00 67.56 259 LEU A C 1
ATOM 2120 O O . LEU A 1 259 ? -37.952 33.038 58.187 1.00 67.56 259 LEU A O 1
ATOM 2124 N N . ILE A 1 260 ? -39.019 33.716 56.332 1.00 71.19 260 ILE A N 1
ATOM 2125 C CA . ILE A 1 260 ? -37.856 34.414 55.767 1.00 71.19 260 ILE A CA 1
ATOM 2126 C C . ILE A 1 260 ? -37.485 35.629 56.626 1.00 71.19 260 ILE A C 1
ATOM 2128 O O . ILE A 1 260 ? -36.312 35.803 56.950 1.00 71.19 260 ILE A O 1
ATOM 2132 N N . ARG A 1 261 ? -38.464 36.433 57.068 1.00 73.62 261 ARG A N 1
ATOM 2133 C CA . ARG A 1 261 ? -38.197 37.577 57.961 1.00 73.62 261 ARG A CA 1
ATOM 2134 C C . ARG A 1 261 ? -37.605 37.142 59.303 1.00 73.62 261 ARG A C 1
ATOM 2136 O O . ARG A 1 261 ? -36.629 37.744 59.738 1.00 73.62 261 ARG A O 1
ATOM 2143 N N . GLN A 1 262 ? -38.133 36.076 59.909 1.00 74.81 262 GLN A N 1
ATOM 2144 C CA . GLN A 1 262 ? -37.580 35.512 61.146 1.00 74.81 262 GLN A CA 1
ATOM 2145 C C . GLN A 1 262 ? -36.139 35.029 60.961 1.00 74.81 262 GLN A C 1
ATOM 2147 O O . GLN A 1 262 ? -35.277 35.346 61.777 1.00 74.81 262 GLN A O 1
ATOM 2152 N N . ARG A 1 263 ? -35.846 34.306 59.872 1.00 76.00 263 ARG A N 1
ATOM 2153 C CA . ARG A 1 263 ? -34.480 33.839 59.590 1.00 76.00 263 ARG A CA 1
ATOM 2154 C C . ARG A 1 263 ? -33.506 34.988 59.362 1.00 76.00 263 ARG A C 1
ATOM 2156 O O . ARG A 1 263 ? -32.395 34.928 59.880 1.00 76.00 263 ARG A O 1
ATOM 2163 N N . ILE A 1 264 ? -33.919 36.035 58.648 1.00 79.81 264 ILE A N 1
ATOM 2164 C CA . ILE A 1 264 ? -33.089 37.230 58.453 1.00 79.81 264 ILE A CA 1
ATOM 2165 C C . ILE A 1 264 ? -32.799 37.893 59.806 1.00 79.81 264 ILE A C 1
ATOM 2167 O O . ILE A 1 264 ? -31.635 38.123 60.110 1.00 79.81 264 ILE A O 1
ATOM 2171 N N . GLN A 1 265 ? -33.807 38.095 60.664 1.00 79.44 265 GLN A N 1
ATOM 2172 C CA . GLN A 1 265 ? -33.617 38.668 62.007 1.00 79.44 265 GLN A CA 1
ATOM 2173 C C . GLN A 1 265 ? -32.644 37.865 62.879 1.00 79.44 265 GLN A C 1
ATOM 2175 O O . GLN A 1 265 ? -31.774 38.455 63.519 1.00 79.44 265 GLN A O 1
ATOM 2180 N N . ILE A 1 266 ? -32.752 36.532 62.870 1.00 80.62 266 ILE A N 1
ATOM 2181 C CA . ILE A 1 266 ? -31.859 35.645 63.630 1.00 80.62 266 ILE A CA 1
ATOM 2182 C C . ILE A 1 266 ? -30.412 35.778 63.139 1.00 80.62 266 ILE A C 1
ATOM 2184 O O . ILE A 1 266 ? -29.486 35.857 63.947 1.00 80.62 266 ILE A O 1
ATOM 2188 N N . VAL A 1 267 ? -30.200 35.825 61.820 1.00 76.19 267 VAL A N 1
ATOM 2189 C CA . VAL A 1 267 ? -28.859 35.988 61.239 1.00 76.19 267 VAL A CA 1
ATOM 2190 C C . VAL A 1 267 ? -28.286 37.365 61.582 1.00 76.19 267 VAL A C 1
ATOM 2192 O O . VAL A 1 267 ? -27.130 37.453 61.990 1.00 76.19 267 VAL A O 1
ATOM 2195 N N . THR A 1 268 ? -29.089 38.430 61.509 1.00 75.56 268 THR A N 1
ATOM 2196 C CA . THR A 1 268 ? -28.637 39.785 61.861 1.00 75.56 268 THR A CA 1
ATOM 2197 C C . THR A 1 268 ? -28.298 39.919 63.350 1.00 75.56 268 THR A C 1
ATOM 2199 O O . THR A 1 268 ? -27.319 40.580 63.688 1.00 75.56 268 THR A O 1
ATOM 2202 N N . GLN A 1 269 ? -29.051 39.273 64.249 1.00 76.62 269 GLN A N 1
ATOM 2203 C CA . GLN A 1 269 ? -28.735 39.253 65.685 1.00 76.62 269 GLN A CA 1
ATOM 2204 C C . GLN A 1 269 ? -27.431 38.508 65.985 1.00 76.62 269 GLN A C 1
ATOM 2206 O O . GLN A 1 269 ? -26.608 39.018 66.742 1.00 76.62 269 GLN A O 1
ATOM 2211 N N . LYS A 1 270 ? -27.205 37.346 65.356 1.00 75.38 270 LYS A N 1
ATOM 2212 C CA . LYS A 1 270 ? -25.946 36.598 65.513 1.00 75.38 270 LYS A CA 1
ATOM 2213 C C . LYS A 1 270 ? -24.735 37.398 65.037 1.00 75.38 270 LYS A C 1
ATOM 2215 O O . LYS A 1 270 ? -23.700 37.377 65.693 1.00 75.38 270 LYS A O 1
ATOM 2220 N N . TYR A 1 271 ? -24.874 38.128 63.931 1.00 67.81 271 TYR A N 1
ATOM 2221 C CA . TYR A 1 271 ? -23.785 38.940 63.388 1.00 67.81 271 TYR A CA 1
ATOM 2222 C C . TYR A 1 271 ? -23.430 40.124 64.300 1.00 67.81 271 TYR A C 1
ATOM 2224 O O . TYR A 1 271 ? -22.254 40.408 64.505 1.00 67.81 271 TYR A O 1
ATOM 2232 N N . LYS A 1 272 ? -24.433 40.771 64.914 1.00 71.50 272 LYS A N 1
ATOM 2233 C CA . LYS A 1 272 ? -24.205 41.836 65.907 1.00 71.50 272 LYS A CA 1
ATOM 2234 C C . LYS A 1 272 ? -23.523 41.314 67.175 1.00 71.50 272 LYS A C 1
ATOM 2236 O O . LYS A 1 272 ? -22.573 41.930 67.636 1.00 71.50 272 LYS A O 1
ATOM 2241 N N . GLN A 1 273 ? -23.927 40.144 67.676 1.00 69.31 273 GLN A N 1
ATOM 2242 C CA . GLN A 1 273 ? -23.283 39.512 68.838 1.00 69.31 273 GLN A CA 1
ATOM 2243 C C . GLN A 1 273 ? -21.818 39.124 68.579 1.00 69.31 273 GLN A C 1
ATOM 2245 O O . GLN A 1 273 ? -21.005 39.171 69.494 1.00 69.31 273 GLN A O 1
ATOM 2250 N N . GLN A 1 274 ? -21.461 38.763 67.342 1.00 62.12 274 GLN A N 1
ATOM 2251 C CA . GLN A 1 274 ? -20.071 38.456 66.981 1.00 62.12 274 GLN A CA 1
ATOM 2252 C C . GLN A 1 274 ? -19.188 39.702 66.819 1.00 62.12 274 GLN A C 1
ATOM 2254 O O . GLN A 1 274 ? -17.977 39.598 66.989 1.00 62.12 274 GLN A O 1
ATOM 2259 N N . GLN A 1 275 ? -19.765 40.868 66.512 1.00 59.62 275 GLN A N 1
ATOM 2260 C CA . GLN A 1 275 ? -19.022 42.129 66.384 1.00 59.62 275 GLN A CA 1
ATOM 2261 C C . GLN A 1 275 ? -18.807 42.860 67.720 1.00 59.62 275 GLN A C 1
ATOM 2263 O O . GLN A 1 275 ? -17.978 43.762 67.781 1.00 59.62 275 GLN A O 1
ATOM 2268 N N . GLU A 1 276 ? -19.496 42.455 68.790 1.00 59.69 276 GLU A N 1
ATOM 2269 C CA . GLU A 1 276 ? -19.371 43.038 70.137 1.00 59.69 276 GLU A CA 1
ATOM 2270 C C . GLU A 1 276 ? -18.497 42.202 71.097 1.00 59.69 276 GLU A C 1
ATOM 2272 O O . GLU A 1 276 ? -18.544 42.399 72.309 1.00 59.69 276 GLU A O 1
ATOM 2277 N N . LEU A 1 277 ? -17.656 41.289 70.587 1.00 54.47 277 LEU A N 1
ATOM 2278 C CA . LEU A 1 277 ? -16.575 40.682 71.379 1.00 54.47 277 LEU A CA 1
ATOM 2279 C C . LEU A 1 277 ? -15.388 41.667 71.461 1.00 54.47 277 LEU A C 1
ATOM 2281 O O . LEU A 1 277 ? -14.764 41.946 70.435 1.00 54.47 277 LEU A O 1
ATOM 2285 N N . PRO A 1 278 ? -15.057 42.221 72.644 1.00 61.91 278 PRO A N 1
ATOM 2286 C CA . PRO A 1 278 ? -14.021 43.237 72.761 1.00 61.91 278 PRO A CA 1
ATOM 2287 C C . PRO A 1 278 ? -12.619 42.666 72.508 1.00 61.91 278 PRO A C 1
ATOM 2289 O O . PRO A 1 278 ? -12.230 41.643 73.071 1.00 61.91 278 PRO A O 1
ATOM 2292 N N . LEU A 1 279 ? -11.843 43.407 71.708 1.00 57.09 279 LEU A N 1
ATOM 2293 C CA . LEU A 1 279 ? -10.379 43.375 71.571 1.00 57.09 279 LEU A CA 1
ATOM 2294 C C . LEU A 1 279 ? -9.690 43.698 72.914 1.00 57.09 279 LEU A C 1
ATOM 2296 O O . LEU A 1 279 ? -8.996 44.702 73.058 1.00 57.09 279 LEU A O 1
ATOM 2300 N N . ALA A 1 280 ? -9.896 42.858 73.920 1.00 57.69 280 ALA A N 1
ATOM 2301 C CA . ALA A 1 280 ? -9.274 42.965 75.229 1.00 57.69 280 ALA A CA 1
ATOM 2302 C C . ALA A 1 280 ? -8.589 41.639 75.561 1.00 57.69 280 ALA A C 1
ATOM 2304 O O . ALA A 1 280 ? -9.095 40.868 76.363 1.00 57.69 280 ALA A O 1
ATOM 2305 N N . LEU A 1 281 ? -7.469 41.374 74.880 1.00 54.66 281 LEU A N 1
ATOM 2306 C CA . LEU A 1 281 ? -6.336 40.554 75.342 1.00 54.66 281 LEU A CA 1
ATOM 2307 C C . LEU A 1 281 ? -5.162 40.701 74.349 1.00 54.66 281 LEU A C 1
ATOM 2309 O O . LEU A 1 281 ? -4.621 39.743 73.814 1.00 54.66 281 LEU A O 1
ATOM 2313 N N . ILE A 1 282 ? -4.774 41.951 74.085 1.00 52.97 282 ILE A N 1
ATOM 2314 C CA . ILE A 1 282 ? -3.403 42.303 73.696 1.00 52.97 282 ILE A CA 1
ATOM 2315 C C . ILE A 1 282 ? -3.004 43.429 74.643 1.00 52.97 282 ILE A C 1
ATOM 2317 O O . ILE A 1 282 ? -3.285 44.593 74.369 1.00 52.97 282 ILE A O 1
ATOM 2321 N N . LYS A 1 283 ? -2.474 43.050 75.808 1.00 46.38 283 LYS A N 1
ATOM 2322 C CA . LYS A 1 283 ? -1.643 43.855 76.720 1.00 46.38 283 LYS A CA 1
ATOM 2323 C C . LYS A 1 283 ? -1.354 43.017 77.965 1.00 46.38 283 LYS A C 1
ATOM 2325 O O . LYS A 1 283 ? -2.100 43.073 78.938 1.00 46.38 283 LYS A O 1
ATOM 2330 N N . THR A 1 284 ? -0.312 42.200 77.901 1.00 41.88 284 THR A N 1
ATOM 2331 C CA . THR A 1 284 ? 0.857 42.191 78.803 1.00 41.88 284 THR A CA 1
ATOM 2332 C C . THR A 1 284 ? 1.766 41.039 78.413 1.00 41.88 284 THR A C 1
ATOM 2334 O O . THR A 1 284 ? 1.235 39.941 78.148 1.00 41.88 284 THR A O 1
#

Radius of gyration: 38.21 Å; chains: 1; bounding box: 77×63×119 Å

Sequence (284 aa):
MSARKILESLVREFGTATSNESLTRKEATLRNWMAAQLREVEYSSLTCETEEEQFHDEMEEVDDDWDGADVGSHNNNCVLHDHIRFDDKMIPESEVKRALDYYRSAKNGHRTVRAMTTKFRWVTSDYHIRKLRKYASDKKAFCLQAARKQLIALLKKEVMSKFDDGIQLHDGDLATLAIRINNEVTRIPHFQASPTWIYGFKRYAGIVLRRITRIVSVKTFRNQSQVQQAAQKVVDKVRDDLKNGRSQKPNPDPCWRRLIRQRIQIVTQKYKQQQELPLALIKT

pLDDT: mean 73.96, std 15.33, range [32.66, 94.81]

Foldseek 3Di:
DQLVVVVVVCCVVVNDDPDPDDDDPVRVVVVVVVVVVSVLVNVVFKDFDWDFPDPDPDDDDDDPPPLLPDDDDDDDDDDDDQWDDQPNDTDGPVVLVVLLCQQCPDPVRGDDLVVSCVVPVSSNDVVVVVVSVCCVVCVPVRLLSVLVVVLLVVLLVVVVVCVVVVHDDDLVNSQVSSVVCCVVPSVRPPDGSDPSVSVSSCVSSVNTDIDRPDIDTNVCVVCVVVVVVVVVVVVVVVVVCVVVVVVDPDPPDCVVVVVVVVVVVVVVVVVVVVVPPDPPDDDD